Protein AF-A0A6I6S9M0-F1 (afdb_monomer)

Solvent-accessible surface area (backbone atoms only — not comparable to full-atom values): 10200 Å² total; per-residue (Å²): 77,60,70,67,61,50,33,53,48,32,46,74,17,21,30,44,67,73,48,72,57,64,79,81,52,66,38,77,39,43,74,63,58,63,47,54,82,73,46,56,71,91,52,42,74,48,74,48,80,43,52,64,85,43,94,57,32,53,62,50,50,38,51,48,52,52,50,50,35,58,78,62,37,28,28,80,84,72,55,60,40,30,28,37,46,41,68,51,34,50,92,96,51,76,85,38,60,38,47,32,34,35,34,61,50,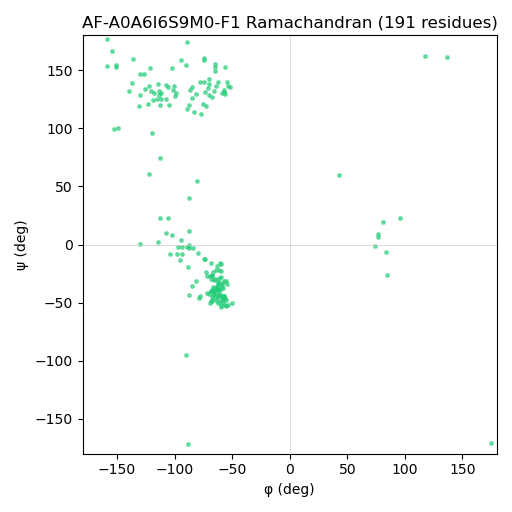98,60,65,33,54,23,39,56,16,0,48,60,55,67,32,10,82,28,61,71,29,31,40,43,37,33,33,12,80,86,50,40,15,39,44,33,40,36,58,58,97,61,27,40,38,39,35,30,31,54,44,50,80,76,27,63,63,54,58,53,46,46,62,52,46,61,68,40,89,86,51,49,70,71,55,39,55,20,39,52,44,25,58,55,67,65,72,115

Nearest PDB structures (foldseek):
  5m41-assembly1_A  TM=2.240E-01  e=4.118E-01  Vibrio nigripulchritudo
  6wj3-assembly1_B  TM=2.639E-01  e=8.798E-01  Homo sapiens
  5vba-assembly2_B  TM=2.203E-01  e=1.488E+00  Tequatrovirus T4
  4hbo-assembly1_A-2  TM=2.442E-01  e=2.829E+00  Rubella virus strain M33
  7bgz-assembly1_AAA-2  TM=2.509E-01  e=8.096E+00  Bos taurus

Structure (mmCIF, N/CA/C/O backbone):
data_AF-A0A6I6S9M0-F1
#
_entry.id   AF-A0A6I6S9M0-F1
#
loop_
_atom_site.group_P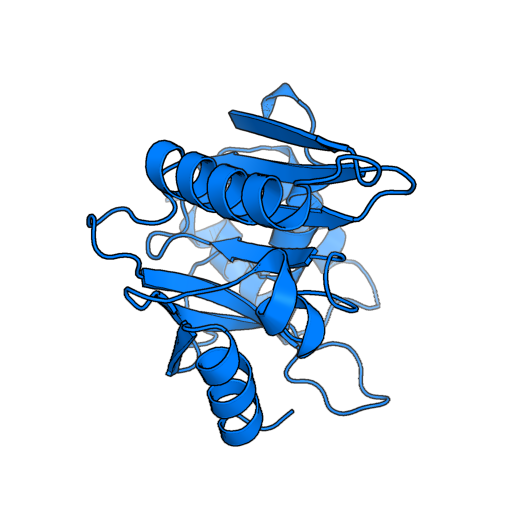DB
_atom_site.id
_atom_site.type_symbol
_atom_site.label_atom_id
_atom_site.label_alt_id
_atom_site.label_comp_id
_atom_site.label_asym_id
_atom_site.label_entity_id
_atom_site.label_seq_id
_atom_site.pdbx_PDB_ins_code
_atom_site.Cartn_x
_atom_site.Cartn_y
_atom_site.Cartn_z
_atom_site.occupancy
_atom_site.B_iso_or_equiv
_atom_site.auth_seq_id
_atom_site.auth_comp_id
_atom_site.auth_asym_id
_atom_site.auth_atom_id
_atom_site.pdbx_PDB_model_num
ATOM 1 N N . MET A 1 1 ? 10.766 -12.278 6.923 1.00 74.00 1 MET A N 1
ATOM 2 C CA . MET A 1 1 ? 9.474 -12.449 7.652 1.00 74.00 1 MET A CA 1
ATOM 3 C C . MET A 1 1 ? 8.692 -13.555 6.977 1.0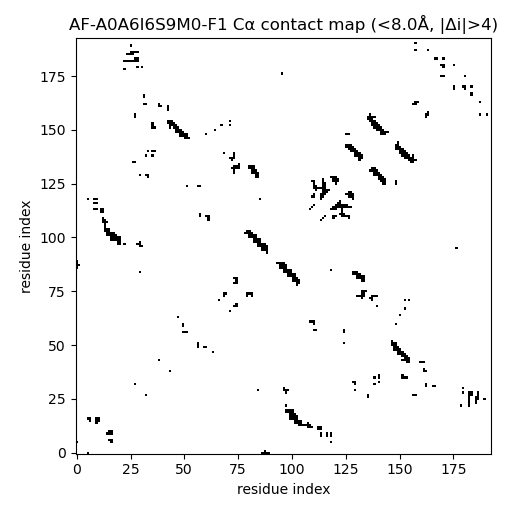0 74.00 1 MET A C 1
ATOM 5 O O . MET A 1 1 ? 8.423 -13.420 5.789 1.00 74.00 1 MET A O 1
ATOM 9 N N . ASP A 1 2 ? 8.318 -14.611 7.701 1.00 85.38 2 ASP A N 1
ATOM 10 C CA . ASP A 1 2 ? 7.485 -15.675 7.130 1.00 85.38 2 ASP A CA 1
ATOM 11 C C . ASP A 1 2 ? 6.010 -15.252 6.952 1.00 85.38 2 ASP A C 1
ATOM 13 O O . ASP A 1 2 ? 5.528 -14.298 7.571 1.00 85.38 2 ASP A O 1
ATOM 17 N N . GLU A 1 3 ? 5.298 -15.954 6.066 1.00 89.62 3 GLU A N 1
ATOM 18 C CA . GLU A 1 3 ? 3.911 -15.634 5.706 1.00 89.62 3 GLU A CA 1
ATOM 19 C C . GLU A 1 3 ? 2.911 -15.893 6.842 1.00 89.62 3 GLU A C 1
ATOM 21 O O . GLU A 1 3 ? 1.884 -15.220 6.897 1.00 89.62 3 GLU A O 1
ATOM 26 N N . SER A 1 4 ? 3.200 -16.825 7.760 1.00 90.88 4 SER A N 1
ATOM 27 C CA . SER A 1 4 ? 2.317 -17.106 8.901 1.00 90.88 4 SER A CA 1
ATOM 28 C C . SER A 1 4 ? 2.308 -15.923 9.856 1.00 90.88 4 SER A C 1
ATOM 30 O O . SER A 1 4 ? 1.248 -15.409 10.196 1.00 90.88 4 SER A O 1
ATOM 32 N N . ARG A 1 5 ? 3.494 -15.427 10.218 1.00 91.69 5 ARG A N 1
ATOM 33 C CA . ARG A 1 5 ? 3.647 -14.262 11.084 1.00 91.69 5 ARG A CA 1
ATOM 34 C C . ARG A 1 5 ? 3.053 -13.013 10.444 1.00 91.69 5 ARG A C 1
ATOM 36 O O . ARG A 1 5 ? 2.430 -12.217 11.136 1.00 91.69 5 ARG A O 1
ATOM 43 N N . LEU A 1 6 ? 3.223 -12.846 9.129 1.00 94.44 6 LEU A N 1
ATOM 44 C CA . LEU A 1 6 ? 2.560 -11.774 8.385 1.00 94.44 6 LEU A CA 1
ATOM 45 C C . LEU A 1 6 ? 1.032 -11.886 8.496 1.00 94.44 6 LEU A C 1
ATOM 47 O O . LEU A 1 6 ? 0.377 -10.889 8.787 1.00 94.44 6 LEU A O 1
ATOM 51 N N . ALA A 1 7 ? 0.469 -13.076 8.272 1.00 96.69 7 ALA A N 1
ATOM 52 C CA . ALA A 1 7 ? -0.969 -13.301 8.361 1.00 96.69 7 ALA A CA 1
ATOM 53 C C . ALA A 1 7 ? -1.511 -13.017 9.770 1.00 96.69 7 ALA A C 1
ATOM 55 O O . ALA A 1 7 ? -2.535 -12.348 9.887 1.00 96.69 7 ALA A O 1
ATOM 56 N N . ASP A 1 8 ? -0.802 -13.451 10.815 1.00 96.31 8 ASP A N 1
ATOM 57 C CA . ASP A 1 8 ? -1.174 -13.202 12.210 1.00 96.31 8 ASP A CA 1
ATOM 58 C C . ASP A 1 8 ? -1.165 -11.697 12.528 1.00 96.31 8 ASP A C 1
ATOM 60 O O . ASP A 1 8 ? -2.159 -11.159 13.013 1.00 96.31 8 ASP A O 1
ATOM 64 N N . SER A 1 9 ? -0.091 -10.984 12.163 1.00 95.69 9 SER A N 1
ATOM 65 C CA . SER A 1 9 ? 0.009 -9.527 12.346 1.00 95.69 9 SER A CA 1
ATOM 66 C C . SER A 1 9 ? -1.075 -8.751 11.592 1.00 95.69 9 SER A C 1
ATOM 68 O O . SER A 1 9 ? -1.613 -7.771 12.099 1.00 95.69 9 SER A O 1
ATOM 70 N N . LEU A 1 10 ? -1.420 -9.178 10.377 1.00 97.25 10 LEU A N 1
ATOM 71 C CA . LEU A 1 10 ? -2.499 -8.561 9.608 1.00 97.25 10 LEU A CA 1
ATOM 72 C C . LEU A 1 10 ? -3.871 -8.832 10.240 1.00 97.25 10 LEU A C 1
ATOM 74 O O . LEU A 1 10 ? -4.706 -7.926 10.304 1.00 97.25 10 LEU A O 1
ATOM 78 N N . ALA A 1 11 ? -4.093 -10.046 10.747 1.00 97.56 11 ALA A N 1
ATOM 79 C CA . ALA A 1 11 ? -5.352 -10.432 11.368 1.00 97.56 11 ALA A CA 1
ATOM 80 C C . ALA A 1 11 ? -5.660 -9.603 12.625 1.00 97.56 11 ALA A C 1
ATOM 82 O O . ALA A 1 11 ? -6.817 -9.235 12.827 1.00 97.56 11 ALA A O 1
ATOM 83 N N . GLU A 1 12 ? -4.645 -9.233 13.417 1.00 97.00 12 GLU A N 1
ATOM 84 C CA . GLU A 1 12 ? -4.802 -8.332 14.574 1.00 97.00 12 GLU A CA 1
ATOM 85 C C . GLU A 1 12 ? -5.421 -6.979 14.194 1.00 97.00 12 GLU A C 1
ATOM 87 O O . GLU A 1 12 ? -6.166 -6.384 14.970 1.00 97.00 12 GLU A O 1
ATOM 92 N N . ALA A 1 13 ? -5.151 -6.509 12.979 1.00 97.06 13 ALA A N 1
ATOM 93 C CA . ALA A 1 13 ? -5.643 -5.241 12.458 1.00 97.06 13 ALA A CA 1
ATOM 94 C C . ALA A 1 13 ? -6.942 -5.370 11.642 1.00 97.06 13 ALA A C 1
ATOM 96 O O . ALA A 1 13 ? -7.410 -4.383 11.071 1.00 97.06 13 ALA A O 1
ATOM 97 N N . GLY A 1 14 ? -7.519 -6.574 11.555 1.00 97.69 14 GLY A N 1
ATOM 98 C CA . GLY A 1 14 ? -8.707 -6.849 10.745 1.00 97.69 14 GLY A CA 1
ATOM 99 C C . GLY A 1 14 ? -8.425 -7.069 9.256 1.00 97.69 14 GLY A C 1
ATOM 100 O O . GLY A 1 14 ? -9.338 -6.962 8.434 1.00 97.69 14 GLY A O 1
ATOM 101 N N . LEU A 1 15 ? -7.181 -7.379 8.884 1.00 97.88 15 LEU A N 1
ATOM 102 C CA . LEU A 1 15 ? -6.764 -7.627 7.507 1.00 97.88 15 LEU A CA 1
ATOM 103 C C . LEU A 1 15 ? -6.553 -9.125 7.293 1.00 97.88 15 LEU A C 1
ATOM 105 O O . LEU A 1 15 ? -5.710 -9.759 7.923 1.00 97.88 15 LEU A O 1
ATOM 109 N N . LYS A 1 16 ? -7.301 -9.708 6.360 1.00 97.81 16 LYS A N 1
ATOM 110 C CA . LYS A 1 16 ? -7.157 -11.112 5.990 1.00 97.81 16 LYS A CA 1
ATOM 111 C C . LYS A 1 16 ? -6.133 -11.254 4.872 1.00 97.81 16 LYS A C 1
ATOM 113 O O . LYS A 1 16 ? -6.362 -10.790 3.757 1.00 97.81 16 LYS A O 1
ATOM 118 N N . TYR A 1 17 ? -5.036 -11.948 5.152 1.00 97.81 17 TYR A N 1
ATOM 119 C CA . TYR A 1 17 ? -4.046 -12.326 4.148 1.00 97.81 17 TYR A CA 1
ATOM 120 C C . TYR A 1 17 ? -4.598 -13.397 3.190 1.00 97.81 17 TYR A C 1
ATOM 122 O O . TYR A 1 17 ? -5.128 -14.418 3.629 1.00 97.81 17 TYR A O 1
ATOM 130 N N . LEU A 1 18 ? -4.480 -13.160 1.880 1.00 97.25 18 LEU A N 1
ATOM 131 C CA . LEU A 1 18 ? -4.974 -14.039 0.809 1.00 97.25 18 LEU A CA 1
ATOM 132 C C . LEU A 1 18 ? -3.850 -14.645 -0.050 1.00 97.25 18 LEU A C 1
ATOM 134 O O . LEU A 1 18 ? -4.139 -15.375 -0.997 1.00 97.25 18 LEU A O 1
ATOM 138 N N . GLY A 1 19 ? -2.586 -14.357 0.269 1.00 97.00 19 GLY A N 1
ATOM 139 C CA . GLY A 1 19 ? -1.418 -14.899 -0.426 1.00 97.00 19 GLY A CA 1
ATOM 140 C C . GLY A 1 19 ? -0.551 -13.842 -1.110 1.00 97.00 19 GLY A C 1
ATOM 141 O O . GLY A 1 19 ? -0.977 -12.714 -1.375 1.00 97.00 19 GLY A O 1
ATOM 142 N N . MET A 1 20 ? 0.685 -14.226 -1.426 1.00 96.56 20 MET A N 1
ATOM 143 C CA . MET A 1 20 ? 1.604 -13.401 -2.201 1.00 96.56 20 MET A CA 1
ATOM 144 C C . MET A 1 20 ? 1.207 -13.383 -3.672 1.00 96.56 20 MET A C 1
ATOM 146 O O . MET A 1 20 ? 0.891 -14.414 -4.264 1.00 96.56 20 MET A O 1
ATOM 150 N N . ILE A 1 21 ? 1.311 -12.212 -4.293 1.00 96.75 21 ILE A N 1
ATOM 151 C CA . ILE A 1 21 ? 1.170 -12.089 -5.738 1.00 96.75 21 ILE A CA 1
ATOM 152 C C . ILE A 1 21 ? 2.373 -12.733 -6.432 1.00 96.75 21 ILE A C 1
ATOM 154 O O . ILE A 1 21 ? 3.526 -12.652 -5.973 1.00 96.75 21 ILE A O 1
ATOM 158 N N . ASP A 1 22 ? 2.074 -13.378 -7.558 1.00 92.62 22 ASP A N 1
ATOM 159 C CA . ASP A 1 22 ? 3.065 -13.952 -8.455 1.00 92.62 22 ASP A CA 1
ATOM 160 C C . ASP A 1 22 ? 4.050 -12.868 -8.914 1.00 92.62 22 ASP A C 1
ATOM 162 O O . ASP A 1 22 ? 3.661 -11.768 -9.316 1.00 92.62 22 ASP A O 1
ATOM 166 N N . SER A 1 23 ? 5.348 -13.163 -8.852 1.00 86.88 23 SER A N 1
ATOM 167 C CA . SER A 1 23 ? 6.383 -12.191 -9.207 1.00 86.88 23 SER A CA 1
ATOM 168 C C . SER A 1 23 ? 6.322 -11.778 -10.679 1.00 86.88 23 SER A C 1
ATOM 170 O O . SER A 1 23 ? 6.799 -10.697 -11.017 1.00 86.88 23 SER A O 1
ATOM 172 N N . THR A 1 24 ? 5.718 -12.585 -11.552 1.00 90.88 24 THR A N 1
ATOM 173 C CA . THR A 1 24 ? 5.538 -12.304 -12.980 1.00 90.88 24 THR A CA 1
ATOM 174 C C . THR A 1 24 ? 4.373 -11.360 -13.284 1.00 90.88 24 THR A C 1
ATOM 176 O O . THR A 1 24 ? 4.255 -10.913 -14.427 1.00 90.88 24 THR A O 1
ATOM 179 N N . ALA A 1 25 ? 3.551 -11.000 -12.288 1.00 93.88 25 ALA A N 1
ATOM 180 C CA . ALA A 1 25 ? 2.467 -10.039 -12.465 1.00 93.88 25 ALA A CA 1
ATOM 181 C C . ALA A 1 25 ? 2.984 -8.711 -13.049 1.00 93.88 25 ALA A C 1
ATOM 183 O O . ALA A 1 25 ? 4.047 -8.206 -12.677 1.00 93.88 25 ALA A O 1
ATOM 184 N N . ARG A 1 26 ? 2.211 -8.129 -13.971 1.00 95.50 26 ARG A N 1
ATOM 185 C CA . ARG A 1 26 ? 2.551 -6.899 -14.709 1.00 95.50 26 ARG A CA 1
ATOM 186 C C . ARG A 1 26 ? 2.122 -5.632 -13.952 1.00 95.50 26 ARG A C 1
ATOM 188 O O . ARG A 1 26 ? 1.598 -4.693 -14.538 1.00 95.50 26 ARG A O 1
ATOM 195 N N . LEU A 1 27 ? 2.303 -5.633 -12.637 1.00 97.19 27 LEU A N 1
ATOM 196 C CA . LEU A 1 27 ? 1.933 -4.530 -11.749 1.00 97.19 27 LEU A CA 1
ATOM 197 C C . LEU A 1 27 ? 3.130 -3.612 -11.510 1.00 97.19 27 LEU A C 1
ATOM 199 O O . LEU A 1 27 ? 4.278 -4.044 -11.624 1.00 97.19 27 LEU A O 1
ATOM 203 N N . ILE A 1 28 ? 2.867 -2.366 -11.106 1.00 97.88 28 ILE A N 1
ATOM 204 C CA . ILE A 1 28 ? 3.938 -1.481 -10.645 1.00 97.88 28 ILE A CA 1
ATOM 205 C C . ILE A 1 28 ? 4.689 -2.153 -9.478 1.00 97.88 28 ILE A C 1
ATOM 207 O O . ILE A 1 28 ? 4.049 -2.650 -8.547 1.00 97.88 28 ILE A O 1
ATOM 211 N N . PRO A 1 29 ? 6.033 -2.208 -9.488 1.00 97.19 29 PRO A N 1
ATOM 212 C CA . PRO A 1 29 ? 6.786 -2.809 -8.390 1.00 97.19 29 PRO A CA 1
ATOM 213 C C . PRO A 1 29 ? 6.549 -2.056 -7.070 1.00 97.19 29 PRO A C 1
ATOM 215 O O . PRO A 1 29 ? 6.569 -0.822 -7.083 1.00 97.19 29 PRO A O 1
ATOM 218 N N . PRO A 1 30 ? 6.407 -2.737 -5.915 1.00 97.62 30 PRO A N 1
ATOM 219 C CA . PRO A 1 30 ? 6.108 -2.053 -4.654 1.00 97.62 30 PRO A CA 1
ATOM 220 C C . PRO A 1 30 ? 7.170 -1.022 -4.255 1.00 97.62 30 PRO A C 1
ATOM 222 O O . PRO A 1 30 ? 6.841 0.059 -3.778 1.00 97.62 30 PRO A O 1
ATOM 225 N N . ALA A 1 31 ? 8.448 -1.323 -4.515 1.00 95.56 31 ALA A N 1
ATOM 226 C CA . ALA A 1 31 ? 9.549 -0.397 -4.261 1.00 95.56 31 ALA A CA 1
ATOM 227 C C . ALA A 1 31 ? 9.439 0.899 -5.086 1.00 95.56 31 ALA A C 1
ATOM 229 O O . ALA A 1 31 ? 9.808 1.958 -4.593 1.00 95.56 31 ALA A O 1
ATOM 230 N N . LEU A 1 32 ? 8.900 0.826 -6.309 1.00 97.38 32 LEU A N 1
ATOM 231 C CA . LEU A 1 32 ? 8.656 1.998 -7.150 1.00 97.38 32 LEU A CA 1
ATOM 232 C C . LEU A 1 32 ? 7.395 2.751 -6.700 1.00 97.38 32 LEU A C 1
ATOM 234 O O . LEU A 1 32 ? 7.424 3.971 -6.567 1.00 97.38 32 LEU A O 1
ATOM 238 N N . ALA A 1 33 ? 6.309 2.028 -6.405 1.00 98.19 33 ALA A N 1
ATOM 239 C CA . ALA A 1 33 ? 5.067 2.608 -5.885 1.00 98.19 33 ALA A CA 1
ATOM 240 C C . ALA A 1 33 ? 5.273 3.344 -4.546 1.00 98.19 33 ALA A C 1
ATOM 242 O O . ALA A 1 33 ? 4.579 4.317 -4.257 1.00 98.19 33 ALA A O 1
ATOM 243 N N . GLY A 1 34 ? 6.272 2.939 -3.754 1.00 96.94 34 GLY A N 1
ATOM 244 C CA . GLY A 1 34 ? 6.666 3.623 -2.521 1.00 96.94 34 GLY A CA 1
ATOM 245 C C . GLY A 1 34 ? 7.119 5.072 -2.693 1.00 96.94 34 GLY A C 1
ATOM 246 O O . GLY A 1 34 ? 7.104 5.815 -1.716 1.00 96.94 34 GLY A O 1
ATOM 247 N N . PHE A 1 35 ? 7.438 5.500 -3.918 1.00 96.94 35 PHE A N 1
ATOM 248 C CA . PHE A 1 35 ? 7.755 6.892 -4.242 1.00 96.94 35 PHE A CA 1
ATOM 249 C C . PHE A 1 35 ? 6.521 7.742 -4.582 1.00 96.94 35 PHE A C 1
ATOM 251 O O . PHE A 1 35 ? 6.679 8.863 -5.060 1.00 96.94 35 PHE A O 1
ATOM 258 N N . ALA A 1 36 ? 5.295 7.262 -4.344 1.00 97.12 36 ALA A N 1
ATOM 259 C CA . ALA A 1 36 ? 4.073 8.013 -4.653 1.00 97.12 36 ALA A CA 1
ATOM 260 C C . ALA A 1 36 ? 4.025 9.414 -4.019 1.00 97.12 36 ALA A C 1
ATOM 262 O O . ALA A 1 36 ? 3.560 10.349 -4.654 1.00 97.12 36 ALA A O 1
ATOM 263 N N . ASN A 1 37 ? 4.582 9.599 -2.822 1.00 93.75 37 ASN A N 1
ATOM 264 C CA . ASN A 1 37 ? 4.683 10.917 -2.181 1.00 93.75 37 ASN A CA 1
ATOM 265 C C . ASN A 1 37 ? 5.737 11.852 -2.789 1.00 93.75 37 ASN A C 1
ATOM 267 O O . ASN A 1 37 ? 5.791 13.025 -2.446 1.00 93.75 37 ASN A O 1
ATOM 271 N N . SER A 1 38 ? 6.615 11.326 -3.641 1.00 94.69 38 SER A N 1
ATOM 272 C CA . SER A 1 38 ? 7.570 12.114 -4.423 1.00 94.69 38 SER A CA 1
ATOM 273 C C . SER A 1 38 ? 7.016 12.454 -5.810 1.00 94.69 38 SER A C 1
ATOM 275 O O . SER A 1 38 ? 7.689 13.130 -6.588 1.00 94.69 38 SER A O 1
ATOM 277 N N . CYS A 1 39 ? 5.811 11.972 -6.135 1.00 93.94 39 CYS A N 1
ATOM 278 C CA . CYS A 1 39 ? 5.142 12.298 -7.380 1.00 93.94 39 CYS A CA 1
ATOM 279 C C . CYS A 1 39 ? 4.790 13.796 -7.398 1.00 93.94 39 CYS A C 1
ATOM 281 O O . CYS A 1 39 ? 4.225 14.296 -6.424 1.00 93.94 39 CYS A O 1
ATOM 283 N N . PRO A 1 40 ? 5.089 14.519 -8.492 1.00 93.06 40 PRO A N 1
ATOM 284 C CA . PRO A 1 40 ? 4.624 15.889 -8.676 1.00 93.06 40 PRO A CA 1
ATOM 285 C C . PRO A 1 40 ? 3.101 15.985 -8.574 1.00 93.06 40 PRO A C 1
ATOM 287 O O . PRO A 1 40 ? 2.396 15.027 -8.906 1.00 93.06 40 PRO A O 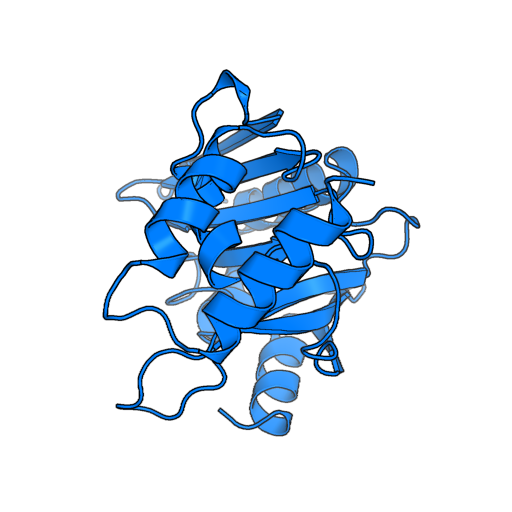1
ATOM 290 N N . ALA A 1 41 ? 2.603 17.153 -8.162 1.00 91.44 41 ALA A N 1
ATOM 291 C CA . ALA A 1 41 ? 1.182 17.386 -7.914 1.00 91.44 41 ALA A CA 1
ATOM 292 C C . ALA A 1 41 ? 0.297 17.053 -9.128 1.00 91.44 41 ALA A C 1
ATOM 294 O O . ALA A 1 41 ? -0.817 16.578 -8.955 1.00 91.44 41 ALA A O 1
ATOM 295 N N . GLU A 1 42 ? 0.797 17.226 -10.355 1.00 90.12 42 GLU A N 1
ATOM 296 C CA . GLU A 1 42 ? 0.073 16.908 -11.591 1.00 90.12 42 GLU A CA 1
ATOM 297 C C . GLU A 1 42 ? -0.189 15.405 -11.777 1.00 90.12 42 GLU A C 1
ATOM 299 O O . GLU A 1 42 ? -1.097 15.024 -12.511 1.00 90.12 42 GLU A O 1
ATOM 304 N N . GLY A 1 43 ? 0.618 14.548 -11.145 1.00 89.50 43 GLY A N 1
ATOM 305 C CA . GLY A 1 43 ? 0.444 13.095 -11.151 1.00 89.50 43 GLY A CA 1
ATOM 306 C C . GLY A 1 43 ? -0.275 12.557 -9.914 1.00 89.50 43 GLY A C 1
ATOM 307 O O . GLY A 1 43 ? -0.495 11.351 -9.820 1.00 89.50 43 GLY A O 1
ATOM 308 N N . VAL A 1 44 ? -0.624 13.424 -8.963 1.00 94.94 44 VAL A N 1
ATOM 309 C CA . VAL A 1 44 ? -1.326 13.061 -7.733 1.00 94.94 44 VAL A CA 1
ATOM 310 C C . VAL A 1 44 ? -2.803 13.390 -7.897 1.00 94.94 44 VAL A C 1
ATOM 312 O O . 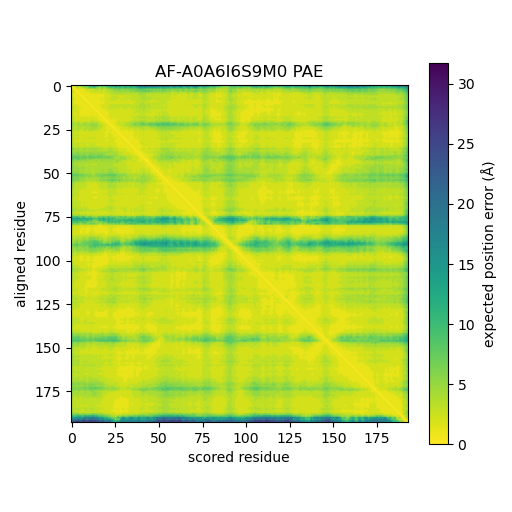VAL A 1 44 ? -3.170 14.496 -8.279 1.00 94.94 44 VAL A O 1
ATOM 315 N N . ALA A 1 45 ? -3.663 12.414 -7.626 1.00 95.31 45 ALA A N 1
ATOM 316 C CA . ALA A 1 45 ? -5.102 12.593 -7.768 1.00 95.31 45 ALA A CA 1
ATOM 317 C C . ALA A 1 45 ? -5.727 13.230 -6.522 1.00 95.31 45 ALA A C 1
ATOM 319 O O . ALA A 1 45 ? -6.667 14.009 -6.656 1.00 95.31 45 ALA A O 1
ATOM 320 N N . ASP A 1 46 ? -5.224 12.895 -5.331 1.00 96.31 46 ASP A N 1
ATOM 321 C CA . ASP A 1 46 ? -5.683 13.477 -4.069 1.00 96.31 46 ASP A CA 1
ATOM 322 C C . ASP A 1 46 ? -4.613 13.322 -2.974 1.00 96.31 46 ASP A C 1
ATOM 324 O O . ASP A 1 46 ? -3.781 12.406 -3.026 1.00 96.31 46 ASP A O 1
ATOM 328 N N . VAL A 1 47 ? -4.635 14.222 -1.990 1.00 94.38 47 VAL A N 1
ATOM 329 C CA . VAL A 1 47 ? -3.765 14.192 -0.810 1.00 94.38 47 VAL A CA 1
ATOM 330 C C . VAL A 1 47 ? -4.555 14.581 0.429 1.00 94.38 47 VAL A C 1
ATOM 332 O O . VAL A 1 47 ? -5.213 15.619 0.464 1.00 94.38 47 VAL A O 1
ATOM 335 N N . GLU A 1 48 ? -4.419 13.788 1.485 1.00 94.44 48 GLU A N 1
ATOM 336 C CA . GLU A 1 48 ? -5.008 14.079 2.787 1.00 94.44 48 GLU A CA 1
ATOM 337 C C . GLU A 1 48 ? -3.915 14.253 3.843 1.00 94.44 48 GLU A C 1
ATOM 339 O O . GLU A 1 48 ? -3.021 13.416 3.977 1.00 94.44 48 GLU A O 1
ATOM 344 N N . TYR A 1 49 ? -4.006 15.343 4.607 1.00 94.62 49 TYR A N 1
ATOM 345 C CA . TYR A 1 49 ? -3.107 15.656 5.715 1.00 94.62 49 TYR A CA 1
ATOM 346 C C . TYR A 1 49 ? -3.883 15.653 7.027 1.00 94.62 49 TYR A C 1
ATOM 348 O O . TYR A 1 49 ? -4.856 16.392 7.182 1.00 94.62 49 TYR A O 1
ATOM 356 N N . LEU A 1 50 ? -3.423 14.861 7.991 1.00 94.31 50 LEU A N 1
ATOM 357 C CA . LEU A 1 50 ? -4.056 14.724 9.298 1.00 94.31 50 LEU A CA 1
ATOM 358 C C . LEU A 1 50 ? -3.055 15.056 10.395 1.00 94.31 50 LEU A C 1
ATOM 360 O O . LEU A 1 50 ? -2.002 14.430 10.492 1.00 94.31 50 LEU A O 1
ATOM 364 N N . MET A 1 51 ? -3.377 16.062 11.204 1.00 94.25 51 MET A N 1
ATOM 365 C CA . MET A 1 51 ? -2.476 16.585 12.228 1.00 94.25 51 MET A CA 1
ATOM 366 C C . MET A 1 51 ? -2.371 15.631 13.415 1.00 94.25 51 MET A C 1
ATOM 368 O O . MET A 1 51 ? -3.380 15.183 13.954 1.00 94.25 51 MET A O 1
ATOM 372 N N . SER A 1 52 ? -1.142 15.333 13.830 1.00 91.00 52 SER A N 1
ATOM 373 C CA . SER A 1 52 ? -0.864 14.337 14.871 1.00 91.00 52 SER A CA 1
ATOM 374 C C . SER A 1 52 ? -1.198 14.803 16.293 1.00 91.00 52 SER A C 1
ATOM 376 O O . SER A 1 52 ? -1.225 13.981 17.203 1.00 91.00 52 SER A O 1
ATOM 378 N N . ASP A 1 53 ? -1.451 16.097 16.501 1.00 92.94 53 ASP A N 1
ATOM 379 C CA . ASP A 1 53 ? -1.903 16.664 17.777 1.00 92.94 53 ASP A CA 1
ATOM 380 C C . ASP A 1 53 ? -3.433 16.645 17.947 1.00 92.94 53 ASP A C 1
ATOM 382 O O . ASP A 1 53 ? -3.946 17.054 18.991 1.00 92.94 53 ASP A O 1
ATOM 386 N N . ASP A 1 54 ? -4.171 16.142 16.954 1.00 93.44 54 ASP A N 1
ATOM 387 C CA . ASP A 1 54 ? -5.619 16.010 17.033 1.00 93.44 54 ASP A CA 1
ATOM 388 C C . ASP A 1 54 ? -6.023 14.951 18.082 1.00 93.44 54 ASP A C 1
ATOM 390 O O . ASP A 1 54 ? -5.592 13.798 17.996 1.00 93.44 54 ASP A O 1
ATOM 394 N N . PRO A 1 55 ? -6.895 15.272 19.057 1.00 93.06 55 PRO A N 1
ATOM 395 C CA . PRO A 1 55 ? -7.336 14.302 20.064 1.00 93.06 55 PRO A CA 1
ATOM 396 C C . PRO A 1 55 ? -8.034 13.062 19.485 1.00 93.06 55 PRO A C 1
ATOM 398 O O . PRO A 1 55 ? -8.081 12.025 20.142 1.00 93.06 55 PRO A O 1
ATOM 401 N N . GLN A 1 56 ? -8.579 13.160 18.268 1.00 95.00 56 GLN A N 1
ATOM 402 C CA . GLN A 1 56 ? -9.227 12.066 17.538 1.00 95.00 56 GLN A CA 1
ATOM 403 C C . GLN A 1 56 ? -8.359 11.546 16.385 1.00 95.00 56 GLN A C 1
ATOM 405 O O . GLN A 1 56 ? -8.876 10.971 15.427 1.00 95.00 56 GLN A O 1
ATOM 410 N N . PHE A 1 57 ? -7.042 11.752 16.446 1.00 94.88 57 PHE A N 1
ATOM 411 C CA . PHE A 1 57 ? -6.124 11.454 15.351 1.00 94.88 57 PHE A CA 1
ATOM 412 C C . PHE A 1 57 ? -6.290 10.038 14.779 1.00 94.88 57 PHE A C 1
ATOM 414 O O . PHE A 1 57 ? -6.493 9.905 13.579 1.00 94.88 57 PHE A O 1
ATOM 421 N N . LEU A 1 58 ? -6.302 8.986 15.608 1.00 95.81 58 LEU A N 1
ATOM 422 C CA . LEU A 1 58 ? -6.444 7.604 15.114 1.00 95.81 58 LEU A CA 1
ATOM 423 C C . LEU A 1 58 ? -7.760 7.377 14.355 1.00 95.81 58 LEU A C 1
ATOM 425 O O . LEU A 1 58 ? -7.767 6.767 13.287 1.00 95.81 58 LEU A O 1
ATOM 429 N N . GLU A 1 59 ? -8.869 7.897 14.880 1.00 96.44 59 GLU A N 1
ATOM 430 C CA . GLU A 1 59 ? -10.188 7.798 14.247 1.00 96.44 59 GLU A CA 1
ATOM 431 C C . GLU A 1 59 ? -10.206 8.536 12.900 1.00 96.44 59 GLU A C 1
ATOM 433 O O . GLU A 1 59 ? -10.691 8.011 11.894 1.00 96.44 59 GLU A O 1
ATOM 438 N N . LYS A 1 60 ? -9.613 9.733 12.852 1.00 96.62 60 LYS A N 1
AT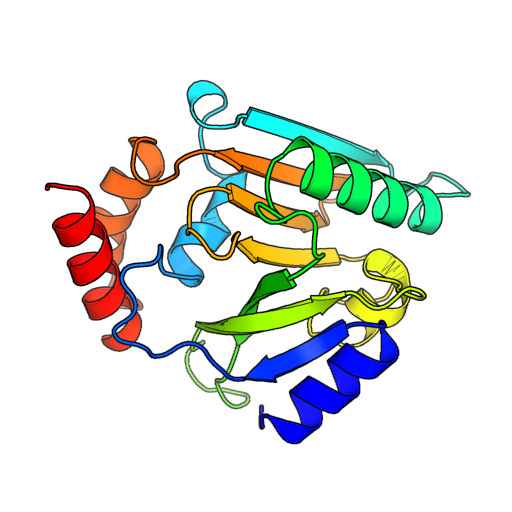OM 439 C CA . LYS A 1 60 ? -9.499 10.535 11.629 1.00 96.62 60 LYS A CA 1
ATOM 440 C C . LYS A 1 60 ? -8.586 9.890 10.592 1.00 96.62 60 LYS A C 1
ATOM 442 O O . LYS A 1 60 ? -8.924 9.893 9.417 1.00 96.62 60 LYS A O 1
ATOM 447 N N . VAL A 1 61 ? -7.472 9.290 11.008 1.00 96.69 61 VAL A N 1
ATOM 448 C CA . VAL A 1 61 ? -6.540 8.584 10.115 1.00 96.69 61 VAL A CA 1
ATOM 449 C C . VAL A 1 61 ? -7.199 7.356 9.504 1.00 96.69 61 VAL A C 1
ATOM 451 O O . VAL A 1 61 ? -7.153 7.183 8.289 1.00 96.69 61 VAL A O 1
ATOM 454 N N . ASN A 1 62 ? -7.880 6.542 10.310 1.00 97.50 62 ASN A N 1
ATOM 455 C CA . ASN A 1 62 ? -8.612 5.384 9.806 1.00 97.50 62 ASN A CA 1
ATOM 456 C C . ASN A 1 62 ? -9.741 5.789 8.845 1.00 97.50 62 ASN A C 1
ATOM 458 O O . ASN A 1 62 ? -9.827 5.270 7.731 1.00 97.50 62 ASN A O 1
ATOM 462 N N . SER A 1 63 ? -10.593 6.737 9.246 1.00 96.50 63 SER A N 1
ATOM 463 C CA . SER A 1 63 ? -11.719 7.183 8.415 1.00 96.50 63 SER A CA 1
ATOM 464 C C . SER A 1 63 ? -11.273 7.899 7.136 1.00 96.50 63 SER A C 1
ATOM 466 O O . SER A 1 63 ? -11.843 7.636 6.076 1.00 96.50 63 SER A O 1
ATOM 468 N N . GLY A 1 64 ? -10.238 8.739 7.215 1.00 96.12 64 GLY A N 1
ATOM 469 C CA . GLY A 1 64 ? -9.612 9.402 6.072 1.00 96.12 64 GLY A CA 1
ATOM 470 C C . GLY A 1 64 ? -9.058 8.392 5.074 1.00 96.12 64 GLY A C 1
ATOM 471 O O . GLY A 1 64 ? -9.478 8.379 3.917 1.00 96.12 64 GLY A O 1
ATOM 472 N N . TRP A 1 65 ? -8.242 7.438 5.541 1.00 97.31 65 TRP A N 1
ATOM 473 C CA . TRP A 1 65 ? -7.729 6.357 4.695 1.00 97.31 65 TRP A CA 1
ATOM 474 C C . TRP A 1 65 ? -8.847 5.578 3.999 1.00 97.31 65 TRP A C 1
ATOM 476 O O . TRP A 1 65 ? -8.767 5.353 2.791 1.00 97.31 65 TRP A O 1
ATOM 486 N N . TYR A 1 66 ? -9.890 5.166 4.727 1.00 96.25 66 TYR A N 1
ATOM 487 C CA . TYR A 1 66 ? -10.964 4.360 4.145 1.00 96.25 66 TYR A CA 1
ATOM 488 C C . TYR A 1 66 ? -11.771 5.147 3.112 1.00 96.25 66 TYR A C 1
ATOM 490 O O . TYR A 1 66 ? -12.057 4.637 2.026 1.00 96.25 66 TYR A O 1
ATOM 498 N N . ARG A 1 67 ? -12.100 6.408 3.422 1.00 95.69 67 ARG A N 1
ATOM 499 C CA . ARG A 1 67 ? -12.786 7.318 2.501 1.00 95.69 67 ARG A CA 1
ATOM 500 C C . ARG A 1 67 ? -11.962 7.516 1.230 1.00 95.69 67 ARG A C 1
ATOM 502 O O . ARG A 1 67 ? -12.473 7.245 0.144 1.00 95.69 67 ARG A O 1
ATOM 509 N N . LEU A 1 68 ? -10.695 7.908 1.376 1.00 96.25 68 LEU A N 1
ATOM 510 C CA . LEU A 1 68 ? -9.760 8.132 0.275 1.00 96.25 68 LEU A CA 1
ATOM 511 C C . LEU A 1 68 ? -9.574 6.867 -0.571 1.00 96.25 68 LEU A C 1
ATOM 513 O O . LEU A 1 68 ? -9.639 6.927 -1.792 1.00 96.25 68 LEU A O 1
ATOM 517 N N . SER A 1 69 ? -9.409 5.706 0.062 1.00 96.31 69 SER A N 1
ATOM 518 C CA . SER A 1 69 ? -9.247 4.420 -0.625 1.00 96.31 69 SER A CA 1
ATOM 519 C C . SER A 1 69 ? -10.485 4.044 -1.437 1.00 96.31 69 SER A C 1
ATOM 521 O O . SER A 1 69 ? -10.377 3.655 -2.601 1.00 96.31 69 SER A O 1
ATOM 523 N N . ARG A 1 70 ? -11.679 4.202 -0.857 1.00 95.06 70 ARG A N 1
ATOM 524 C CA . ARG A 1 70 ? -12.944 3.874 -1.522 1.00 95.06 70 ARG A CA 1
ATOM 525 C C . ARG A 1 70 ? -13.252 4.830 -2.674 1.00 95.06 70 ARG A C 1
ATOM 527 O O . ARG A 1 70 ? -13.548 4.379 -3.774 1.00 95.06 70 ARG A O 1
ATOM 534 N N . GLU A 1 71 ? -13.185 6.138 -2.434 1.00 94.75 71 GLU A N 1
ATOM 535 C CA . GLU A 1 71 ? -13.448 7.178 -3.448 1.00 94.75 71 GLU A CA 1
ATOM 536 C C . GLU A 1 71 ? -12.357 7.205 -4.526 1.00 94.75 71 GLU A C 1
ATOM 538 O O . GLU A 1 71 ? -12.599 7.516 -5.692 1.00 94.75 71 GLU A O 1
ATOM 543 N N . GLY A 1 72 ? -11.149 6.831 -4.127 1.00 94.44 72 GLY A N 1
ATOM 544 C CA . GLY A 1 72 ? -9.954 6.752 -4.939 1.00 94.44 72 GLY A CA 1
ATOM 545 C C . GLY A 1 72 ? -9.918 5.614 -5.944 1.00 94.44 72 GLY A C 1
ATOM 546 O O . GLY A 1 72 ? -9.287 5.775 -6.986 1.00 94.44 72 GLY A O 1
ATOM 547 N N . GLY A 1 73 ? -10.629 4.518 -5.667 1.00 95.75 73 GLY A N 1
ATOM 548 C CA . GLY A 1 73 ? -10.633 3.317 -6.502 1.00 95.75 73 GLY A CA 1
ATOM 549 C C . GLY A 1 73 ? -9.651 2.232 -6.052 1.00 95.75 73 GLY A C 1
ATOM 550 O O . GLY A 1 73 ? -9.268 1.393 -6.862 1.00 95.75 73 GLY A O 1
ATOM 551 N N . LEU A 1 74 ? -9.245 2.210 -4.774 1.00 97.44 74 LEU A N 1
ATOM 552 C CA . LEU A 1 74 ? -8.444 1.108 -4.226 1.00 97.44 74 LEU A CA 1
ATOM 553 C C . LEU A 1 74 ? -9.213 -0.227 -4.280 1.00 97.44 74 LEU A C 1
ATOM 555 O O . LEU A 1 74 ? -8.601 -1.275 -4.473 1.00 97.44 74 LEU A O 1
ATOM 559 N N . PHE A 1 75 ? -10.545 -0.167 -4.159 1.00 94.50 75 PHE A N 1
ATOM 560 C CA . PHE A 1 75 ? -11.471 -1.307 -4.143 1.00 94.50 75 PHE A CA 1
ATOM 561 C C . PHE A 1 75 ? -12.362 -1.316 -5.406 1.00 94.50 75 PHE A C 1
ATOM 563 O O . PHE A 1 75 ? -13.534 -0.936 -5.339 1.00 94.50 75 PHE A O 1
ATOM 570 N N . PRO A 1 76 ? -11.842 -1.696 -6.590 1.00 79.56 76 PRO A N 1
ATOM 571 C CA . PRO A 1 76 ? -12.550 -1.507 -7.861 1.00 79.56 76 PRO A CA 1
ATOM 572 C C . PRO A 1 76 ? -13.845 -2.329 -7.991 1.00 79.56 76 PRO A C 1
ATOM 574 O O . PRO A 1 76 ? -14.776 -1.892 -8.663 1.00 79.56 76 PRO A O 1
ATOM 577 N N . SER A 1 77 ? -13.937 -3.497 -7.346 1.00 77.12 77 SER A N 1
ATOM 578 C CA . SER A 1 77 ? -15.126 -4.367 -7.369 1.00 77.12 77 SER A CA 1
ATOM 579 C C . SER A 1 77 ? -16.148 -4.061 -6.268 1.00 77.12 77 SER A C 1
ATOM 581 O O . SER A 1 77 ? -17.192 -4.705 -6.218 1.00 77.12 77 SER A O 1
ATOM 583 N N . GLY A 1 78 ? -15.867 -3.101 -5.380 1.00 76.50 78 GLY A N 1
ATOM 584 C CA . GLY A 1 78 ? -16.673 -2.814 -4.189 1.00 76.50 78 GLY A CA 1
ATOM 585 C C . GLY A 1 78 ? -16.341 -3.695 -2.979 1.00 76.50 78 GLY A C 1
ATOM 586 O O . GLY A 1 78 ? -16.492 -3.232 -1.850 1.00 76.50 78 GLY A O 1
ATOM 587 N N . ASP A 1 79 ? -15.818 -4.904 -3.199 1.00 84.25 79 ASP A N 1
ATOM 588 C CA . ASP A 1 79 ? -15.210 -5.714 -2.139 1.00 84.25 79 ASP A CA 1
ATOM 589 C C . ASP A 1 79 ? -13.878 -5.078 -1.711 1.00 84.25 79 ASP A C 1
ATOM 591 O O . ASP A 1 79 ? -13.085 -4.703 -2.584 1.00 84.25 79 ASP A O 1
ATOM 595 N N . PRO A 1 80 ? -13.587 -4.950 -0.402 1.00 90.44 80 PRO A N 1
ATOM 596 C CA . PRO A 1 80 ? -12.403 -4.249 0.079 1.00 90.44 80 PRO A CA 1
ATOM 597 C C . PRO A 1 80 ? -11.151 -5.139 0.002 1.00 90.44 80 PRO A C 1
ATOM 599 O O . PRO A 1 80 ? -10.451 -5.362 0.992 1.00 90.44 80 PRO A O 1
ATOM 602 N N . GLU A 1 81 ? -10.878 -5.663 -1.192 1.00 96.81 81 GLU A N 1
ATOM 603 C CA . GLU A 1 81 ? -9.668 -6.396 -1.530 1.00 96.81 81 GLU A CA 1
ATOM 604 C C . GLU A 1 81 ? -8.673 -5.516 -2.285 1.00 96.81 81 GLU A C 1
ATOM 606 O O . GLU A 1 81 ? -9.027 -4.769 -3.198 1.00 96.81 81 GLU A O 1
ATOM 611 N N . PHE A 1 82 ? -7.404 -5.623 -1.910 1.00 98.00 82 PHE A N 1
ATOM 612 C CA . PHE A 1 82 ? -6.324 -4.803 -2.446 1.00 98.00 82 PHE A CA 1
ATOM 613 C C . PHE A 1 82 ? -4.973 -5.487 -2.231 1.00 98.00 82 PHE A C 1
ATOM 615 O O . PHE A 1 82 ? -4.874 -6.568 -1.646 1.00 98.00 82 PHE A O 1
ATOM 622 N N . LEU A 1 83 ? -3.915 -4.861 -2.730 1.00 98.50 83 LEU A N 1
ATOM 623 C CA . LEU A 1 83 ? -2.545 -5.318 -2.572 1.00 98.50 83 LEU A CA 1
ATOM 624 C C . LEU A 1 83 ? -1.815 -4.447 -1.559 1.00 98.50 83 LEU A C 1
ATOM 626 O O . LEU A 1 83 ? -1.892 -3.224 -1.621 1.00 98.50 83 LEU A O 1
ATOM 630 N N . LEU A 1 84 ? -1.068 -5.075 -0.659 1.00 98.56 84 LEU A N 1
ATOM 631 C CA . LEU A 1 84 ? -0.219 -4.422 0.330 1.00 98.56 84 LEU A CA 1
ATOM 632 C C . LEU A 1 84 ? 1.251 -4.717 0.031 1.00 98.56 84 LEU A C 1
ATOM 634 O O . LEU A 1 84 ? 1.628 -5.869 -0.194 1.00 98.56 84 LEU A O 1
ATOM 638 N N . ALA A 1 85 ? 2.090 -3.684 0.032 1.00 97.94 85 ALA A N 1
ATOM 639 C CA . ALA A 1 85 ? 3.531 -3.845 -0.080 1.00 97.94 85 ALA A CA 1
ATOM 640 C C . ALA A 1 85 ? 4.089 -4.405 1.233 1.00 97.94 85 ALA A C 1
ATOM 642 O O . ALA A 1 85 ? 3.996 -3.758 2.273 1.00 97.94 85 ALA A O 1
ATOM 643 N N . VAL A 1 86 ? 4.709 -5.582 1.180 1.00 95.62 86 VAL A N 1
ATOM 644 C CA . VAL A 1 86 ? 5.299 -6.248 2.347 1.00 95.62 86 VAL A CA 1
ATOM 645 C C . VAL A 1 86 ? 6.783 -6.517 2.124 1.00 95.62 86 VAL A C 1
ATOM 647 O O . VAL A 1 86 ? 7.195 -6.951 1.043 1.00 95.62 86 VAL A O 1
ATOM 650 N N . ASN A 1 87 ? 7.601 -6.249 3.143 1.00 91.94 87 ASN A N 1
ATOM 651 C CA . ASN A 1 87 ? 9.016 -6.604 3.122 1.00 91.94 87 ASN A CA 1
ATOM 652 C C . ASN A 1 87 ? 9.177 -8.070 3.536 1.00 91.94 87 ASN A C 1
ATOM 654 O O . ASN A 1 87 ? 8.908 -8.438 4.678 1.00 91.94 87 ASN A O 1
ATOM 658 N N . CYS A 1 88 ? 9.626 -8.893 2.597 1.00 88.69 88 CYS A N 1
ATOM 659 C CA . CYS A 1 88 ? 9.819 -10.326 2.790 1.00 88.69 88 CYS A CA 1
ATOM 660 C C . CYS A 1 88 ? 11.250 -10.684 3.210 1.00 88.69 88 CYS A C 1
ATOM 662 O O . CYS A 1 88 ? 11.493 -11.838 3.546 1.00 88.69 88 CYS A O 1
ATOM 664 N N . ALA A 1 89 ? 12.184 -9.727 3.190 1.00 86.31 89 ALA A N 1
ATOM 665 C CA . ALA A 1 89 ? 13.569 -9.972 3.579 1.00 86.31 89 ALA A CA 1
ATOM 666 C C . ALA A 1 89 ? 13.689 -10.342 5.066 1.00 86.31 89 ALA A C 1
ATOM 668 O O . ALA A 1 89 ? 12.855 -9.951 5.896 1.00 86.31 89 ALA A O 1
ATOM 669 N N . GLU A 1 90 ? 14.734 -11.094 5.395 1.00 81.81 90 GLU A N 1
ATOM 670 C CA . GLU A 1 90 ? 15.130 -11.317 6.781 1.00 81.81 90 GLU A CA 1
ATOM 671 C C . GLU A 1 90 ? 15.809 -10.069 7.373 1.00 81.81 90 GLU A C 1
ATOM 673 O O . GLU A 1 90 ? 16.245 -9.179 6.630 1.00 81.81 90 GLU A O 1
ATOM 678 N N . PRO A 1 91 ? 15.871 -9.949 8.713 1.00 75.50 91 PRO A N 1
ATOM 679 C CA . PRO A 1 91 ? 16.687 -8.926 9.354 1.00 75.50 91 PRO A CA 1
ATOM 680 C C . PRO A 1 91 ? 18.124 -8.982 8.811 1.00 75.50 91 PRO A C 1
ATOM 682 O O . PRO A 1 91 ? 18.680 -10.064 8.659 1.00 75.50 91 PRO A O 1
ATOM 685 N N . ASP A 1 92 ? 18.697 -7.818 8.500 1.00 80.56 92 ASP A N 1
ATOM 686 C CA . ASP A 1 92 ? 20.044 -7.627 7.925 1.00 80.56 92 ASP A CA 1
ATOM 687 C C . ASP A 1 92 ? 20.225 -7.976 6.433 1.00 80.56 92 ASP A C 1
ATOM 689 O O . ASP A 1 92 ? 21.294 -7.725 5.871 1.00 80.56 92 ASP A O 1
ATOM 693 N N . GLU A 1 93 ? 19.184 -8.454 5.745 1.00 83.62 93 GLU A N 1
ATOM 694 C CA . GLU A 1 93 ? 19.207 -8.624 4.289 1.00 83.62 93 GLU A CA 1
ATOM 695 C C . GLU A 1 93 ? 18.709 -7.372 3.539 1.00 83.62 93 GLU A C 1
ATOM 697 O O . GLU A 1 93 ? 17.906 -6.585 4.061 1.00 83.62 93 GLU A O 1
ATOM 702 N N . PRO A 1 94 ? 19.142 -7.165 2.276 1.00 83.31 94 PRO A N 1
ATOM 703 C CA . PRO A 1 94 ? 18.563 -6.141 1.417 1.00 83.31 94 PRO A CA 1
ATOM 704 C C . PRO A 1 94 ? 17.044 -6.294 1.331 1.00 83.31 94 PRO A C 1
ATOM 706 O O . PRO A 1 94 ? 16.528 -7.395 1.160 1.00 83.31 94 PRO A O 1
ATOM 709 N N . ARG A 1 95 ? 16.314 -5.177 1.416 1.00 86.62 95 ARG A N 1
ATOM 710 C CA . ARG A 1 95 ? 14.844 -5.199 1.423 1.00 86.62 95 ARG A CA 1
ATOM 711 C C . ARG A 1 95 ? 14.298 -5.851 0.153 1.00 86.62 95 ARG A C 1
ATOM 713 O O . ARG A 1 95 ? 14.637 -5.447 -0.960 1.00 86.62 95 ARG A O 1
ATOM 720 N N . VAL A 1 96 ? 13.374 -6.792 0.326 1.00 89.38 96 VAL A N 1
ATOM 721 C CA . VAL A 1 96 ? 12.683 -7.480 -0.769 1.00 89.38 96 VAL A CA 1
ATOM 722 C C . VAL A 1 96 ? 11.196 -7.204 -0.640 1.00 89.38 96 VAL A C 1
ATOM 724 O O . VAL A 1 96 ? 10.483 -7.873 0.105 1.00 89.38 96 VAL A O 1
ATOM 727 N N . TRP A 1 97 ? 10.724 -6.197 -1.368 1.00 93.31 97 TRP A N 1
ATOM 728 C CA . TRP A 1 97 ? 9.318 -5.818 -1.351 1.00 93.31 97 TRP A CA 1
ATOM 729 C C . TRP A 1 97 ? 8.505 -6.623 -2.357 1.00 93.31 97 TRP A C 1
ATOM 731 O O . TRP A 1 97 ? 8.876 -6.734 -3.527 1.00 93.31 97 TRP A O 1
ATOM 741 N N . ARG A 1 98 ? 7.363 -7.143 -1.914 1.00 95.56 98 ARG A N 1
ATOM 742 C CA . ARG A 1 98 ? 6.411 -7.883 -2.747 1.00 95.56 98 ARG A CA 1
ATOM 743 C C . ARG A 1 98 ? 4.982 -7.440 -2.441 1.00 95.56 98 ARG A C 1
ATOM 745 O O . ARG A 1 98 ? 4.723 -6.879 -1.382 1.00 95.56 98 ARG A O 1
ATOM 752 N N . TRP A 1 99 ? 4.067 -7.697 -3.369 1.00 98.19 99 TRP A N 1
ATOM 753 C CA . TRP A 1 99 ? 2.638 -7.480 -3.153 1.00 98.19 99 TRP A CA 1
ATOM 754 C C . TRP A 1 99 ? 2.014 -8.697 -2.468 1.00 98.19 99 TRP A C 1
ATOM 756 O O . TRP A 1 99 ? 2.129 -9.814 -2.973 1.00 98.19 99 TRP A O 1
ATOM 766 N N . ALA A 1 100 ? 1.339 -8.471 -1.348 1.00 97.94 100 ALA A N 1
ATOM 767 C CA . ALA A 1 100 ? 0.446 -9.420 -0.695 1.00 97.94 100 ALA A CA 1
ATOM 768 C C . ALA A 1 100 ? -1.003 -9.044 -1.019 1.00 97.94 100 ALA A C 1
ATOM 770 O O . ALA A 1 100 ? -1.357 -7.873 -0.906 1.00 97.94 100 ALA A O 1
ATOM 771 N N . ARG A 1 101 ? -1.843 -10.006 -1.407 1.00 98.00 101 ARG A N 1
ATOM 772 C CA . ARG A 1 101 ? -3.282 -9.774 -1.580 1.00 98.00 101 ARG A CA 1
ATOM 773 C C . ARG A 1 101 ? -3.971 -9.842 -0.227 1.00 98.00 101 ARG A C 1
ATOM 775 O O . ARG A 1 101 ? -3.791 -10.814 0.504 1.00 98.00 101 ARG A O 1
ATOM 782 N N . ILE A 1 102 ? -4.767 -8.830 0.083 1.00 97.75 102 ILE A N 1
ATOM 783 C CA . ILE A 1 102 ? -5.420 -8.649 1.374 1.00 97.75 102 ILE A CA 1
ATOM 784 C C . ILE A 1 102 ? -6.910 -8.377 1.165 1.00 97.75 102 ILE A C 1
ATOM 786 O O . ILE A 1 102 ? -7.277 -7.717 0.197 1.00 97.75 102 ILE A O 1
ATOM 790 N N . SER A 1 103 ? -7.750 -8.844 2.087 1.00 97.12 103 SER A N 1
ATOM 791 C CA . SER A 1 103 ? -9.141 -8.400 2.239 1.00 97.12 103 SER A CA 1
ATOM 792 C C . SER A 1 103 ? -9.310 -7.678 3.569 1.00 97.12 103 SER A C 1
ATOM 794 O O . SER A 1 103 ? -8.821 -8.151 4.595 1.00 97.12 103 SER A O 1
ATOM 796 N N . LEU A 1 104 ? -10.041 -6.569 3.575 1.00 96.56 104 LEU A N 1
ATOM 797 C CA . LEU A 1 104 ? -10.466 -5.898 4.801 1.00 96.56 104 LEU A CA 1
ATOM 798 C C . LEU A 1 104 ? -11.658 -6.642 5.421 1.00 96.56 104 LEU A C 1
ATOM 800 O O . LEU A 1 104 ? -12.542 -7.101 4.698 1.00 96.56 104 LEU A O 1
ATOM 804 N N . SER A 1 105 ? -11.679 -6.770 6.745 1.00 95.75 105 SER A N 1
ATOM 805 C CA . SER A 1 105 ? -12.827 -7.299 7.499 1.00 95.75 105 SER A CA 1
ATOM 806 C C . SER A 1 105 ? -13.790 -6.171 7.889 1.00 95.75 105 SER A C 1
ATOM 808 O O . SER A 1 105 ? -13.466 -5.003 7.713 1.00 95.75 105 SER A O 1
ATOM 810 N N . ASP A 1 106 ? -14.951 -6.484 8.474 1.00 92.81 106 ASP A N 1
ATOM 811 C CA . ASP A 1 106 ? -15.898 -5.458 8.961 1.00 92.81 106 ASP A CA 1
ATOM 812 C C . ASP A 1 106 ? -15.360 -4.652 10.155 1.00 92.81 106 ASP A C 1
ATOM 814 O O . ASP A 1 106 ? -15.772 -3.518 10.396 1.00 92.81 106 ASP A O 1
ATOM 818 N N . GLN A 1 107 ? -14.467 -5.260 10.937 1.00 94.88 107 GLN A N 1
ATOM 819 C CA . GLN A 1 107 ? -13.755 -4.631 12.044 1.00 94.88 107 GLN A CA 1
ATOM 820 C C . GLN A 1 107 ? -12.284 -4.550 11.662 1.00 94.88 107 GLN A C 1
ATOM 822 O O . GLN A 1 107 ? -11.667 -5.582 11.402 1.00 94.88 107 GLN A O 1
ATOM 827 N N . TRP A 1 108 ? -11.743 -3.339 11.606 1.00 97.06 108 TRP A N 1
ATOM 828 C CA . TRP A 1 108 ? -10.372 -3.085 11.184 1.00 97.06 108 TRP A CA 1
ATOM 829 C C . TRP A 1 108 ? -9.814 -1.836 11.861 1.00 97.06 108 TRP A C 1
ATOM 831 O O . TRP A 1 108 ? -10.560 -0.938 12.251 1.00 97.06 108 TRP A O 1
ATOM 841 N N . ASP A 1 109 ? -8.490 -1.785 11.984 1.00 97.69 109 ASP A N 1
ATOM 842 C CA . ASP A 1 109 ? -7.757 -0.637 12.513 1.00 97.69 109 ASP A CA 1
ATOM 843 C C . ASP A 1 109 ? -6.370 -0.556 11.861 1.00 97.69 109 ASP A C 1
ATOM 845 O O . ASP A 1 109 ? -5.446 -1.283 12.230 1.00 97.69 109 ASP A O 1
ATOM 849 N N . ILE A 1 110 ? -6.227 0.330 10.872 1.00 96.44 110 ILE A N 1
ATOM 850 C CA . ILE A 1 110 ? -4.982 0.526 10.119 1.00 96.44 110 ILE A CA 1
ATOM 851 C C . ILE A 1 110 ? -3.991 1.363 10.929 1.00 96.44 110 ILE A C 1
ATOM 853 O O . ILE A 1 110 ? -2.809 1.033 10.999 1.00 96.44 110 ILE A O 1
ATOM 857 N N . ALA A 1 111 ? -4.466 2.455 11.528 1.00 96.12 111 ALA A N 1
ATOM 858 C CA . ALA A 1 111 ? -3.627 3.464 12.162 1.00 96.12 111 ALA A CA 1
ATOM 859 C C . ALA A 1 111 ? -3.186 3.093 13.582 1.00 96.12 111 ALA A C 1
ATOM 861 O O . ALA A 1 111 ? -2.113 3.514 14.007 1.00 96.12 111 ALA A O 1
ATOM 862 N N . GLY A 1 112 ? -4.004 2.349 14.326 1.00 97.00 112 GLY A N 1
ATOM 863 C CA . GLY A 1 112 ? -3.706 1.890 15.678 1.00 97.00 112 GLY A CA 1
ATOM 864 C C . GLY A 1 112 ? -3.015 0.531 15.658 1.00 97.00 112 GLY A C 1
ATOM 865 O O . GLY A 1 112 ? -1.793 0.457 15.502 1.00 97.00 112 GLY A O 1
ATOM 866 N N . THR A 1 113 ? -3.791 -0.544 15.811 1.00 97.31 113 THR A N 1
ATOM 867 C CA . THR A 1 113 ? -3.281 -1.926 15.878 1.00 97.31 113 THR A CA 1
ATOM 868 C C . THR A 1 113 ? -2.452 -2.293 14.648 1.00 97.31 113 THR A C 1
ATOM 870 O O . THR A 1 113 ? -1.333 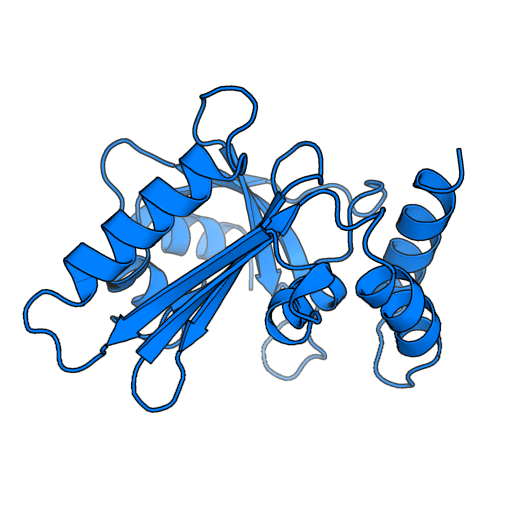-2.783 14.785 1.00 97.31 113 THR A O 1
ATOM 873 N N . GLY A 1 114 ? -2.935 -1.975 13.444 1.00 96.62 114 GLY A N 1
ATOM 874 C CA . GLY A 1 114 ? -2.219 -2.225 12.194 1.00 96.62 114 GLY A CA 1
ATOM 875 C C . GLY A 1 114 ? -0.828 -1.616 12.164 1.00 96.62 114 GLY A C 1
ATOM 876 O O . GLY A 1 114 ? 0.153 -2.322 11.924 1.00 96.62 114 GLY A O 1
ATOM 877 N N . ALA A 1 115 ? -0.714 -0.322 12.444 1.00 96.69 115 ALA A N 1
ATOM 878 C CA . ALA A 1 115 ? 0.571 0.360 12.465 1.00 96.69 115 ALA A CA 1
ATOM 879 C C . ALA A 1 115 ? 1.484 -0.146 13.598 1.00 96.69 115 ALA A C 1
ATOM 881 O O . ALA A 1 115 ? 2.704 -0.176 13.431 1.00 96.69 115 ALA A O 1
ATOM 882 N N . ALA A 1 116 ? 0.914 -0.594 14.724 1.00 97.00 116 ALA A N 1
ATOM 883 C CA . ALA A 1 116 ? 1.660 -1.166 15.844 1.00 97.00 116 ALA A CA 1
ATOM 884 C C . ALA A 1 116 ? 2.319 -2.520 15.526 1.00 97.00 116 ALA A C 1
ATOM 886 O O . ALA A 1 116 ? 3.353 -2.835 16.112 1.00 97.00 116 ALA A O 1
ATOM 887 N N . THR A 1 117 ? 1.779 -3.291 14.576 1.00 94.19 117 THR A N 1
ATOM 888 C CA . THR A 1 117 ? 2.346 -4.596 14.175 1.00 94.19 117 THR A CA 1
ATOM 889 C C . THR A 1 117 ? 3.698 -4.490 13.458 1.00 94.19 117 THR A C 1
ATOM 891 O O . THR A 1 117 ? 4.395 -5.488 13.288 1.00 94.19 117 THR A O 1
ATOM 894 N N . GLY A 1 118 ? 4.070 -3.295 12.983 1.00 92.75 118 GLY A N 1
ATOM 895 C CA . GLY A 1 118 ? 5.243 -3.096 12.130 1.00 92.75 118 GLY A CA 1
ATOM 896 C C . GLY A 1 118 ? 4.995 -3.376 10.641 1.00 92.75 118 GLY A C 1
ATOM 897 O O . GLY A 1 118 ? 5.876 -3.127 9.820 1.00 92.75 118 GLY A O 1
ATOM 898 N N . VAL A 1 119 ? 3.814 -3.894 10.272 1.00 93.88 119 VAL A N 1
ATOM 899 C CA . VAL A 1 119 ? 3.460 -4.192 8.872 1.00 93.88 119 VAL A CA 1
ATOM 900 C C . VAL A 1 119 ? 2.857 -2.972 8.176 1.00 93.88 119 VAL A C 1
ATOM 902 O O . VAL A 1 119 ? 3.214 -2.679 7.037 1.00 93.88 119 VAL A O 1
ATOM 905 N N . LEU A 1 120 ? 1.959 -2.249 8.854 1.00 96.44 120 LEU A N 1
ATOM 906 C CA . LEU A 1 120 ? 1.298 -1.049 8.319 1.00 96.44 120 LEU A CA 1
ATOM 907 C C . LEU A 1 120 ? 1.889 0.253 8.872 1.00 96.44 120 LEU A C 1
ATOM 909 O O . LEU A 1 120 ? 1.331 1.330 8.673 1.00 96.44 120 LEU A O 1
ATOM 913 N N . GLY A 1 121 ? 2.997 0.190 9.602 1.00 95.62 121 GLY A N 1
ATOM 914 C CA . GLY A 1 121 ? 3.559 1.370 10.239 1.00 95.62 121 GLY A CA 1
ATOM 915 C C . GLY A 1 121 ? 4.748 1.076 11.127 1.00 95.62 121 GLY A C 1
ATOM 916 O O . GLY A 1 121 ? 5.279 -0.027 11.138 1.00 95.62 121 GLY A O 1
ATOM 917 N N . ASN A 1 122 ? 5.162 2.099 11.867 1.00 94.31 122 ASN A N 1
ATOM 918 C CA . ASN A 1 122 ? 6.306 2.046 12.779 1.00 94.31 122 ASN A CA 1
ATOM 919 C C . ASN A 1 122 ? 5.874 2.159 14.253 1.00 94.31 122 ASN A C 1
ATOM 921 O O . ASN A 1 122 ? 6.655 2.597 15.096 1.00 94.31 122 ASN A O 1
ATOM 925 N N . GLY A 1 123 ? 4.619 1.821 14.557 1.00 94.81 123 GLY A N 1
ATOM 926 C CA . GLY A 1 123 ? 3.986 2.030 15.858 1.00 94.81 123 GLY A CA 1
ATOM 927 C C . GLY A 1 123 ? 2.564 2.576 15.727 1.00 94.81 123 GLY A C 1
ATOM 928 O O . GLY A 1 123 ? 2.194 3.118 14.687 1.00 94.81 123 GLY A O 1
ATOM 929 N N . SER A 1 124 ? 1.767 2.448 16.791 1.00 94.88 124 SER A N 1
ATOM 930 C CA . SER A 1 124 ? 0.409 3.012 16.836 1.00 94.88 124 SER A CA 1
ATOM 931 C C . SER A 1 124 ? 0.439 4.522 16.572 1.00 94.88 124 SER A C 1
ATOM 933 O O . SER A 1 124 ? 1.234 5.246 17.173 1.00 94.88 124 SER A O 1
ATOM 935 N N . GLY A 1 125 ? -0.398 4.984 15.645 1.00 94.19 125 GLY A N 1
ATOM 936 C CA . GLY A 1 125 ? -0.436 6.366 15.166 1.00 94.19 125 GLY A CA 1
ATOM 937 C C . GLY A 1 125 ? 0.677 6.739 14.183 1.00 94.19 125 GLY A C 1
ATOM 938 O O . GLY A 1 125 ? 0.792 7.904 13.820 1.00 94.19 125 GLY A O 1
ATOM 939 N N . LEU A 1 126 ? 1.500 5.787 13.736 1.00 95.62 126 LEU A N 1
ATOM 940 C CA . LEU A 1 126 ? 2.614 6.038 12.816 1.00 95.62 126 LEU A CA 1
ATOM 941 C C . LEU A 1 126 ? 2.469 5.191 11.540 1.00 95.62 126 LEU A C 1
ATOM 943 O O . LEU A 1 126 ? 3.334 4.346 11.269 1.00 95.62 126 LEU A O 1
ATOM 947 N N . PRO A 1 127 ? 1.383 5.365 10.758 1.00 96.56 127 PRO A N 1
ATOM 948 C CA . PRO A 1 127 ? 1.156 4.568 9.563 1.00 96.56 127 PRO A CA 1
ATOM 949 C C . PRO A 1 127 ? 2.243 4.823 8.512 1.00 96.56 127 PRO A C 1
ATOM 951 O O . PRO A 1 127 ? 2.640 5.957 8.230 1.00 96.56 127 PRO A O 1
ATOM 954 N N . ALA A 1 128 ? 2.723 3.741 7.913 1.00 96.50 128 ALA A N 1
ATOM 955 C CA . ALA A 1 128 ? 3.716 3.754 6.852 1.00 96.50 128 ALA A CA 1
ATOM 956 C C . ALA A 1 128 ? 3.523 2.507 5.988 1.00 96.50 128 ALA A C 1
ATOM 958 O O . ALA A 1 128 ? 3.952 1.413 6.344 1.00 96.50 128 ALA A O 1
ATOM 959 N N . PHE A 1 129 ? 2.856 2.676 4.851 1.00 97.69 129 PHE A N 1
ATOM 960 C CA . PHE A 1 129 ? 2.538 1.577 3.944 1.00 97.69 129 PHE A CA 1
ATOM 961 C C . PHE A 1 129 ? 2.354 2.072 2.513 1.00 97.69 129 PHE A C 1
ATOM 963 O O . PHE A 1 129 ? 2.191 3.267 2.253 1.00 97.69 129 PHE A O 1
ATOM 970 N N . VAL A 1 130 ? 2.334 1.118 1.587 1.00 98.44 130 VAL A N 1
ATOM 971 C CA . VAL A 1 130 ? 1.950 1.326 0.192 1.00 98.44 130 VAL A CA 1
ATOM 972 C C . VAL A 1 130 ? 0.931 0.256 -0.159 1.00 98.44 130 VAL A C 1
ATOM 974 O O . VAL A 1 130 ? 1.172 -0.930 0.067 1.00 98.44 130 VAL A O 1
ATOM 977 N N . MET A 1 131 ? -0.197 0.680 -0.707 1.00 98.62 131 MET A N 1
ATOM 978 C CA . MET A 1 131 ? -1.271 -0.181 -1.172 1.00 98.62 131 MET A CA 1
ATOM 979 C C . MET A 1 131 ? -1.532 0.068 -2.657 1.00 98.62 131 MET A C 1
ATOM 981 O O . MET A 1 131 ? -1.293 1.169 -3.155 1.00 98.62 131 MET A O 1
ATOM 985 N N . LEU A 1 132 ? -2.012 -0.956 -3.355 1.00 98.69 132 LEU A N 1
ATOM 986 C CA . LEU A 1 132 ? -2.325 -0.922 -4.781 1.00 98.69 132 LEU A CA 1
ATOM 987 C C . LEU A 1 132 ? -3.662 -1.631 -5.035 1.00 98.69 132 LEU A C 1
ATOM 989 O O . LEU A 1 132 ? -3.927 -2.677 -4.443 1.00 98.69 132 LEU A O 1
ATOM 993 N N . SER A 1 133 ? -4.505 -1.091 -5.911 1.00 98.19 133 SER A N 1
ATOM 994 C CA . SER A 1 133 ? -5.731 -1.773 -6.343 1.00 98.19 133 SER A CA 1
ATOM 995 C C . SER A 1 133 ? -5.408 -3.061 -7.108 1.00 98.19 133 SER A C 1
ATOM 997 O O . SER A 1 133 ? -4.335 -3.201 -7.697 1.00 98.19 133 SER A O 1
ATOM 999 N N . LEU A 1 134 ? -6.338 -4.021 -7.131 1.00 96.94 134 LEU A N 1
ATOM 1000 C CA . LEU A 1 134 ? -6.112 -5.315 -7.796 1.00 96.94 134 LEU A CA 1
ATOM 1001 C C . LEU A 1 134 ? -5.844 -5.195 -9.307 1.00 96.94 134 LEU A C 1
ATOM 1003 O O . LEU A 1 134 ? -5.135 -6.026 -9.870 1.00 96.94 134 LEU A O 1
ATOM 1007 N N . ASP A 1 135 ? -6.392 -4.166 -9.952 1.00 94.81 135 ASP A N 1
ATOM 1008 C CA . ASP A 1 135 ? -6.168 -3.850 -11.366 1.00 94.81 135 ASP A CA 1
ATOM 1009 C C . ASP A 1 135 ? -4.887 -3.027 -11.614 1.00 94.81 135 ASP A C 1
ATOM 1011 O O . ASP A 1 135 ? -4.539 -2.757 -12.761 1.00 94.81 135 ASP A O 1
ATOM 1015 N N . GLY A 1 136 ? -4.165 -2.640 -10.556 1.00 96.44 136 GLY A N 1
ATOM 1016 C CA . GLY A 1 136 ? -2.924 -1.871 -10.642 1.00 96.44 136 GLY A CA 1
ATOM 1017 C C . GLY A 1 136 ? -3.099 -0.377 -10.929 1.00 96.44 136 GLY A C 1
ATOM 1018 O O . GLY A 1 136 ? -2.102 0.304 -11.182 1.00 96.44 136 GLY A O 1
ATOM 1019 N N . ASN A 1 137 ? -4.329 0.143 -10.890 1.00 96.81 137 ASN A N 1
ATOM 1020 C CA . ASN A 1 137 ? -4.643 1.510 -11.307 1.00 96.81 137 ASN A CA 1
ATOM 1021 C C . ASN A 1 137 ? -4.687 2.543 -10.180 1.00 96.81 137 ASN A C 1
ATOM 1023 O O . ASN A 1 137 ? -4.679 3.729 -10.480 1.00 96.81 137 ASN A O 1
ATOM 1027 N N . THR A 1 138 ? -4.706 2.150 -8.909 1.00 98.12 138 THR A N 1
ATOM 1028 C CA . THR A 1 138 ? -4.771 3.094 -7.784 1.00 98.12 138 THR A CA 1
ATOM 1029 C C . THR A 1 138 ? -3.719 2.759 -6.746 1.00 98.12 138 THR A C 1
ATOM 1031 O O . THR A 1 138 ? -3.757 1.680 -6.163 1.00 98.12 138 THR A O 1
ATOM 1034 N N . ILE A 1 139 ? -2.806 3.693 -6.487 1.00 98.69 139 ILE A N 1
ATOM 1035 C CA . ILE A 1 139 ? -1.859 3.627 -5.374 1.00 98.69 139 ILE A CA 1
ATOM 1036 C C . ILE A 1 139 ? -2.405 4.476 -4.233 1.00 98.69 139 ILE A C 1
ATOM 1038 O O . ILE A 1 139 ? -2.727 5.644 -4.443 1.00 98.69 139 ILE A O 1
ATOM 1042 N N . VAL A 1 140 ? -2.433 3.914 -3.027 1.00 98.50 140 VAL A N 1
ATOM 1043 C CA . VAL A 1 140 ? -2.624 4.670 -1.784 1.00 98.50 140 VAL A CA 1
ATOM 1044 C C . VAL A 1 140 ? -1.391 4.480 -0.928 1.00 98.50 140 VAL A C 1
ATOM 1046 O O . VAL A 1 140 ? -0.991 3.355 -0.625 1.00 98.50 140 VAL A O 1
ATOM 1049 N N . ARG A 1 141 ? -0.768 5.582 -0.533 1.00 97.81 141 ARG A N 1
ATOM 1050 C CA . ARG A 1 141 ? 0.470 5.556 0.233 1.00 97.81 141 ARG A CA 1
ATOM 1051 C C . ARG A 1 141 ? 0.313 6.378 1.497 1.00 97.81 141 ARG A C 1
ATOM 1053 O O . ARG A 1 141 ? -0.119 7.520 1.417 1.00 97.81 141 ARG A O 1
ATOM 1060 N N . ALA A 1 142 ? 0.752 5.829 2.625 1.00 97.56 142 ALA A N 1
ATOM 1061 C CA . ALA A 1 142 ? 0.816 6.537 3.898 1.00 97.56 142 ALA A CA 1
ATOM 1062 C C . ALA A 1 142 ? 2.255 6.879 4.293 1.00 97.56 142 ALA A C 1
ATOM 1064 O O . ALA A 1 142 ? 3.152 6.033 4.193 1.00 97.56 142 ALA A O 1
ATOM 1065 N N . GLN A 1 143 ? 2.461 8.100 4.786 1.00 94.12 143 GLN A N 1
ATOM 1066 C CA . GLN A 1 143 ? 3.628 8.475 5.584 1.00 94.12 143 GLN A CA 1
ATOM 1067 C C . GLN A 1 143 ? 3.200 9.105 6.884 1.00 94.12 143 GLN A C 1
ATOM 1069 O O . GLN A 1 143 ? 2.315 9.955 6.897 1.00 94.12 143 GLN A O 1
ATOM 1074 N N . GLN A 1 144 ? 4.001 8.871 7.910 1.00 91.31 144 GLN A N 1
ATOM 1075 C CA . GLN A 1 144 ? 4.120 9.813 9.001 1.00 91.31 144 GLN A CA 1
ATOM 1076 C C . GLN A 1 144 ? 5.208 10.856 8.687 1.00 91.31 144 GLN A C 1
ATOM 1078 O O . GLN A 1 144 ? 6.374 10.515 8.481 1.00 91.31 144 GLN A O 1
ATOM 1083 N N . GLY A 1 145 ? 4.819 12.128 8.641 1.00 86.81 145 GLY A N 1
ATOM 1084 C CA . GLY A 1 145 ? 5.713 13.284 8.693 1.00 86.81 145 GLY A CA 1
ATOM 1085 C C . GLY A 1 145 ? 5.984 13.733 10.133 1.00 86.81 145 GLY A C 1
ATOM 1086 O O . GLY A 1 145 ? 5.590 13.081 11.097 1.00 86.81 145 GLY A O 1
ATOM 1087 N N . GLU A 1 146 ? 6.646 14.880 10.302 1.00 86.94 146 GLU A N 1
ATOM 1088 C CA . GLU A 1 146 ? 7.003 15.386 11.639 1.00 86.94 146 GLU A CA 1
ATOM 1089 C C . GLU A 1 146 ? 5.768 15.723 12.495 1.00 86.94 146 GLU A C 1
ATOM 1091 O O . GLU A 1 146 ? 5.769 15.489 13.700 1.00 86.94 146 GLU A O 1
ATOM 1096 N N . LYS A 1 147 ? 4.712 16.269 11.877 1.00 90.75 147 LYS A N 1
ATOM 1097 C CA . LYS A 1 147 ? 3.515 16.778 12.579 1.00 90.75 147 LYS A CA 1
ATOM 1098 C C . LYS A 1 147 ? 2.190 16.268 12.022 1.00 90.75 147 LYS A C 1
ATOM 1100 O O . LYS A 1 147 ? 1.131 16.672 12.499 1.00 90.75 147 LYS A O 1
ATOM 1105 N N . SER A 1 148 ? 2.237 15.428 10.998 1.00 93.06 148 SER A N 1
ATOM 1106 C CA . SER A 1 148 ? 1.042 14.934 10.331 1.00 93.06 148 SER A CA 1
ATOM 1107 C C . SER A 1 148 ? 1.259 13.554 9.737 1.00 93.06 148 SER A C 1
ATOM 1109 O O . SER A 1 148 ? 2.374 13.197 9.357 1.00 93.06 148 SER A O 1
ATOM 1111 N N . THR A 1 149 ? 0.174 12.799 9.614 1.00 95.31 149 THR A N 1
ATOM 1112 C CA . THR A 1 149 ? 0.086 11.706 8.648 1.00 95.31 149 THR A CA 1
ATOM 1113 C C . THR A 1 149 ? -0.350 12.277 7.303 1.00 95.31 149 THR A C 1
ATOM 1115 O O . THR A 1 149 ? -1.271 13.092 7.237 1.00 95.31 149 THR A O 1
ATOM 1118 N N . GLU A 1 150 ? 0.308 11.834 6.240 1.00 95.44 150 GLU A N 1
ATOM 1119 C CA . GLU A 1 150 ? -0.027 12.138 4.855 1.00 95.44 150 GLU A CA 1
ATOM 1120 C C . GLU A 1 150 ? -0.484 10.860 4.150 1.00 95.44 150 GLU A C 1
ATOM 1122 O O . GLU A 1 150 ? 0.230 9.850 4.154 1.00 95.44 150 GLU A O 1
ATOM 1127 N N . PHE A 1 151 ? -1.644 10.930 3.499 1.00 97.31 151 PHE A N 1
ATOM 1128 C CA . PHE A 1 151 ? -2.069 9.949 2.514 1.00 97.31 151 PHE A CA 1
ATOM 1129 C C . PHE A 1 151 ? -1.992 10.548 1.119 1.00 97.31 151 PHE A C 1
ATOM 1131 O O . PHE A 1 151 ? -2.601 11.579 0.856 1.00 97.31 151 PHE A O 1
ATOM 1138 N N . VAL A 1 152 ? -1.276 9.879 0.221 1.00 97.62 152 VAL A N 1
ATOM 1139 C CA . VAL A 1 152 ? -1.181 10.263 -1.189 1.00 97.62 152 VAL A CA 1
ATOM 1140 C C . VAL A 1 152 ? -1.890 9.223 -2.032 1.00 97.62 152 VAL A C 1
ATOM 1142 O O . VAL A 1 152 ? -1.619 8.024 -1.896 1.00 97.62 152 VAL A O 1
ATOM 1145 N N . LEU A 1 153 ? -2.764 9.694 -2.918 1.00 98.38 153 LEU A N 1
ATOM 1146 C CA . LEU A 1 153 ? -3.451 8.867 -3.890 1.00 98.38 153 LEU A CA 1
ATOM 1147 C C . LEU A 1 153 ? -2.985 9.187 -5.306 1.00 98.38 153 LEU A C 1
ATOM 1149 O O . LEU A 1 153 ? -3.079 10.323 -5.769 1.00 98.38 153 LEU A O 1
ATOM 1153 N N . VAL A 1 154 ? -2.535 8.161 -6.025 1.00 98.44 154 VAL A N 1
ATOM 1154 C CA . VAL A 1 154 ? -2.189 8.269 -7.446 1.00 98.44 154 VAL A CA 1
ATOM 1155 C C . VAL A 1 154 ? -3.048 7.309 -8.252 1.00 98.44 154 VAL A C 1
ATOM 1157 O O . VAL A 1 154 ? -3.158 6.134 -7.902 1.00 98.44 154 VAL A O 1
ATOM 1160 N N . ARG A 1 155 ? -3.630 7.807 -9.345 1.00 97.31 155 ARG A N 1
ATOM 1161 C CA . ARG A 1 155 ? -4.363 6.996 -10.321 1.00 97.31 155 ARG A CA 1
ATOM 1162 C C . ARG A 1 155 ? -3.529 6.746 -11.566 1.00 97.31 155 ARG A C 1
ATOM 1164 O O . ARG A 1 155 ? -2.684 7.559 -11.923 1.00 97.31 155 ARG A O 1
ATOM 1171 N N . GLU A 1 156 ? -3.802 5.616 -12.206 1.00 96.06 156 GLU A N 1
ATOM 1172 C CA . GLU A 1 156 ? -3.202 5.160 -13.457 1.00 96.06 156 GLU A CA 1
ATOM 1173 C C . GLU A 1 156 ? -1.684 5.397 -13.476 1.00 96.06 156 GLU A C 1
ATOM 1175 O O . GLU A 1 156 ? -1.167 6.123 -14.328 1.00 96.06 156 GLU A O 1
ATOM 1180 N N . PRO A 1 157 ? -0.919 4.804 -12.536 1.00 96.88 157 PRO A N 1
ATOM 1181 C CA . PRO A 1 157 ? 0.503 5.118 -12.378 1.00 96.88 157 PRO A CA 1
ATOM 1182 C C . PRO A 1 157 ? 1.335 4.835 -13.641 1.00 96.88 157 PRO A C 1
ATOM 1184 O O . PRO A 1 157 ? 2.443 5.345 -13.784 1.00 96.88 157 PRO A O 1
ATOM 1187 N N . HIS A 1 158 ? 0.805 4.044 -14.575 1.00 95.12 158 HIS A N 1
ATOM 1188 C CA . HIS A 1 158 ? 1.391 3.776 -15.885 1.00 95.12 158 HIS A CA 1
ATOM 1189 C C . HIS A 1 158 ? 1.314 4.957 -16.871 1.00 95.12 158 HIS A C 1
ATOM 1191 O O . HIS A 1 158 ? 2.144 5.036 -17.784 1.00 95.12 158 HIS A O 1
ATOM 1197 N N . HIS A 1 159 ? 0.364 5.877 -16.679 1.00 95.06 159 HIS A N 1
ATOM 1198 C CA . HIS A 1 159 ? 0.239 7.138 -17.415 1.00 95.06 159 HIS A CA 1
ATOM 1199 C C . HIS A 1 159 ? 1.032 8.279 -16.766 1.00 95.06 159 HIS A C 1
ATOM 1201 O O . HIS A 1 159 ? 1.380 9.257 -17.430 1.00 95.06 159 HIS A O 1
ATOM 1207 N N . VAL A 1 160 ? 1.384 8.148 -15.487 1.00 96.44 160 VAL A N 1
ATOM 1208 C CA . VAL A 1 160 ? 2.140 9.166 -14.756 1.00 96.44 160 VAL A CA 1
ATOM 1209 C C . VAL A 1 160 ? 3.622 9.122 -15.150 1.00 96.44 160 VAL A C 1
ATOM 1211 O O . VAL A 1 160 ? 4.363 8.189 -14.825 1.00 96.44 160 VAL A O 1
ATOM 1214 N N . GLN A 1 161 ? 4.087 10.173 -15.835 1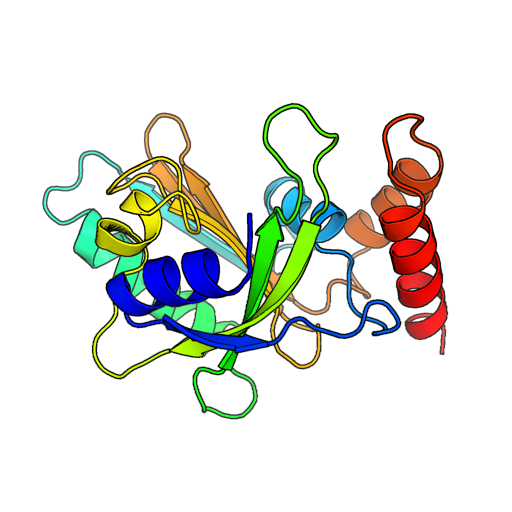.00 95.75 161 GLN A N 1
ATOM 1215 C CA . GLN A 1 161 ? 5.446 10.242 -16.387 1.00 95.75 161 GLN A CA 1
ATOM 1216 C C . GLN A 1 161 ? 6.539 10.102 -15.315 1.00 95.75 161 GLN A C 1
ATOM 1218 O O . GLN A 1 161 ? 7.580 9.498 -15.585 1.00 95.75 161 GLN A O 1
ATOM 1223 N N . PHE A 1 162 ? 6.284 10.601 -14.100 1.00 97.38 162 PHE A N 1
ATOM 1224 C CA . PHE A 1 162 ? 7.186 10.474 -12.955 1.00 97.38 162 PHE A CA 1
ATOM 1225 C C . PHE A 1 162 ? 7.575 9.013 -12.689 1.00 97.38 162 PHE A C 1
ATOM 1227 O O . PHE A 1 162 ? 8.764 8.693 -12.680 1.00 97.38 162 PHE A O 1
ATOM 1234 N N . PHE A 1 163 ? 6.602 8.102 -12.565 1.00 97.88 163 PHE A N 1
ATOM 1235 C CA . PHE A 1 163 ? 6.906 6.696 -12.296 1.00 97.88 163 PHE A CA 1
ATOM 1236 C C . PHE A 1 163 ? 7.630 6.030 -13.462 1.00 97.88 163 PHE A C 1
ATOM 1238 O O . PHE A 1 163 ? 8.557 5.258 -13.232 1.00 97.88 163 PHE A O 1
ATOM 1245 N N . ARG A 1 164 ? 7.275 6.353 -14.713 1.00 96.38 164 ARG A N 1
ATOM 1246 C CA . ARG A 1 164 ? 7.966 5.802 -15.891 1.00 96.38 164 ARG A CA 1
ATOM 1247 C C . ARG A 1 164 ? 9.439 6.213 -15.929 1.00 96.38 164 ARG A C 1
ATOM 1249 O O . ARG A 1 164 ? 10.307 5.381 -16.182 1.00 96.38 164 ARG A O 1
ATOM 1256 N N . GLN A 1 165 ? 9.733 7.486 -15.668 1.00 96.81 165 GLN A N 1
ATOM 1257 C CA . GLN A 1 165 ? 11.107 7.994 -15.635 1.00 96.81 165 GLN A CA 1
ATOM 1258 C C . GLN A 1 165 ? 11.890 7.410 -14.458 1.00 96.81 165 GLN A C 1
ATOM 1260 O O . GLN A 1 165 ? 13.017 6.940 -14.643 1.00 96.81 165 GLN A O 1
ATOM 1265 N N . LEU A 1 166 ? 11.279 7.384 -13.271 1.00 97.38 166 LEU A N 1
ATOM 1266 C CA . LEU A 1 166 ? 11.896 6.825 -12.076 1.00 97.38 166 LEU A CA 1
ATOM 1267 C C . LEU A 1 166 ? 12.180 5.330 -12.239 1.00 97.38 166 LEU A C 1
ATOM 1269 O O . LEU A 1 166 ? 13.252 4.882 -11.862 1.00 97.38 166 LEU A O 1
ATOM 1273 N N . ALA A 1 167 ? 11.295 4.569 -12.882 1.00 97.19 167 ALA A N 1
ATOM 1274 C CA . ALA A 1 167 ? 11.516 3.158 -13.187 1.00 97.19 167 ALA A CA 1
ATOM 1275 C C . ALA A 1 167 ? 12.786 2.933 -14.028 1.00 97.19 167 ALA A C 1
ATOM 1277 O O . ALA A 1 167 ? 13.620 2.078 -13.710 1.00 97.19 167 ALA A O 1
ATOM 1278 N N . VAL A 1 168 ? 12.980 3.740 -15.078 1.00 96.38 168 VAL A N 1
ATOM 1279 C CA . VAL A 1 168 ? 14.180 3.674 -15.929 1.00 96.38 168 VAL A CA 1
ATOM 1280 C C . VAL A 1 168 ? 15.443 4.027 -15.139 1.00 96.38 168 VAL A C 1
ATOM 1282 O O . VAL A 1 168 ? 16.478 3.385 -15.321 1.00 96.38 168 VAL A O 1
ATOM 1285 N N . GLN A 1 169 ? 15.376 5.024 -14.253 1.00 97.00 169 GLN A N 1
ATOM 1286 C CA . GLN A 1 169 ? 16.501 5.402 -13.392 1.00 97.00 169 GLN A CA 1
ATOM 1287 C C . GLN A 1 169 ? 16.817 4.319 -12.357 1.00 97.00 169 GLN A C 1
ATOM 1289 O O . GLN A 1 169 ? 17.963 3.890 -12.246 1.00 97.00 169 GLN A O 1
ATOM 1294 N N . MET A 1 170 ? 15.796 3.836 -11.656 1.00 95.62 170 MET A N 1
ATOM 1295 C CA . MET A 1 170 ? 15.887 2.836 -10.599 1.00 95.62 170 MET A CA 1
ATOM 1296 C C . MET A 1 170 ? 16.443 1.508 -11.113 1.00 95.62 170 MET A C 1
ATOM 1298 O O . MET A 1 170 ? 17.233 0.868 -10.425 1.00 95.62 170 MET A O 1
ATOM 1302 N N . SER A 1 171 ? 16.145 1.137 -12.361 1.00 94.31 171 SER A N 1
ATOM 1303 C CA . SER A 1 171 ? 16.741 -0.037 -13.022 1.00 94.31 171 SER A CA 1
ATOM 1304 C C . SER A 1 171 ? 18.267 0.042 -13.167 1.00 94.31 171 SER A C 1
ATOM 1306 O O . SER A 1 171 ? 18.928 -0.984 -13.319 1.00 94.31 171 SER A O 1
ATOM 1308 N N . ARG A 1 172 ? 18.837 1.253 -13.118 1.00 94.88 172 ARG A N 1
ATOM 1309 C CA . ARG A 1 172 ? 20.281 1.515 -13.214 1.00 94.88 172 ARG A CA 1
ATOM 1310 C C . ARG A 1 172 ? 20.943 1.707 -11.851 1.00 94.88 172 ARG A C 1
ATOM 1312 O O . ARG A 1 172 ? 22.165 1.825 -11.800 1.00 94.88 172 ARG A O 1
ATOM 1319 N N . TRP A 1 173 ? 20.174 1.782 -10.765 1.00 93.75 173 TRP A N 1
ATOM 1320 C CA . TRP A 1 173 ? 20.746 1.944 -9.432 1.00 93.75 173 TRP A CA 1
ATOM 1321 C C . TRP A 1 173 ? 21.460 0.658 -8.989 1.00 93.75 173 TRP A C 1
ATOM 1323 O O . TRP A 1 173 ? 20.921 -0.433 -9.204 1.00 93.75 173 TRP A O 1
ATOM 1333 N N . PRO A 1 174 ? 22.642 0.769 -8.353 1.00 90.69 174 PRO A N 1
ATOM 1334 C CA . PRO A 1 174 ? 23.385 -0.390 -7.856 1.00 90.69 174 PRO A CA 1
ATOM 1335 C C . PRO A 1 174 ? 22.587 -1.238 -6.860 1.00 90.69 174 PRO A C 1
ATOM 1337 O O . PRO A 1 174 ? 22.647 -2.462 -6.919 1.00 90.69 174 PRO A O 1
ATOM 1340 N N . ASP A 1 175 ? 21.797 -0.585 -6.004 1.00 88.31 175 ASP A N 1
ATOM 1341 C CA . ASP A 1 175 ? 21.103 -1.227 -4.880 1.00 88.31 175 ASP A CA 1
ATOM 1342 C C . ASP A 1 175 ? 19.724 -1.795 -5.251 1.00 88.31 175 ASP A C 1
ATOM 1344 O O . ASP A 1 175 ? 19.048 -2.414 -4.427 1.00 88.31 175 ASP A O 1
ATOM 1348 N N . THR A 1 176 ? 19.277 -1.603 -6.496 1.00 91.38 176 THR A N 1
ATOM 1349 C CA . THR A 1 176 ? 18.011 -2.180 -6.954 1.00 91.38 176 THR A CA 1
ATOM 1350 C C . THR A 1 176 ? 18.194 -3.673 -7.198 1.00 91.38 176 THR A C 1
ATOM 1352 O O . THR A 1 176 ? 18.996 -4.085 -8.038 1.00 91.38 176 THR A O 1
ATOM 1355 N N . THR A 1 177 ? 17.410 -4.493 -6.500 1.00 91.69 177 THR A N 1
ATOM 1356 C CA . THR A 1 177 ? 17.470 -5.954 -6.628 1.00 91.69 177 THR A CA 1
ATOM 1357 C C . THR A 1 177 ? 17.058 -6.422 -8.026 1.00 91.69 177 THR A C 1
ATOM 1359 O O . THR A 1 177 ? 16.188 -5.821 -8.660 1.00 91.69 177 THR A O 1
ATOM 1362 N N . GLU A 1 178 ? 17.617 -7.541 -8.494 1.00 92.19 178 GLU A N 1
ATOM 1363 C CA . GLU A 1 178 ? 17.268 -8.121 -9.804 1.00 92.19 178 GLU A CA 1
ATOM 1364 C C . GLU A 1 178 ? 15.775 -8.458 -9.921 1.00 92.19 178 GLU A C 1
ATOM 1366 O O . GLU A 1 178 ? 15.164 -8.237 -10.966 1.00 92.19 178 GLU A O 1
ATOM 1371 N N . LEU A 1 179 ? 15.150 -8.893 -8.820 1.00 91.12 179 LEU A N 1
ATOM 1372 C CA . LEU A 1 179 ? 13.700 -9.094 -8.753 1.00 91.12 179 LEU A CA 1
ATOM 1373 C C . LEU A 1 179 ? 12.938 -7.807 -9.101 1.00 91.12 179 LEU A C 1
ATOM 1375 O O . LEU A 1 179 ? 11.977 -7.836 -9.871 1.00 91.12 179 LEU A O 1
ATOM 1379 N N . THR A 1 180 ? 13.383 -6.679 -8.545 1.00 93.94 180 THR A N 1
ATOM 1380 C CA . THR A 1 180 ? 12.756 -5.375 -8.766 1.00 93.94 180 THR A CA 1
ATOM 1381 C C . THR A 1 180 ? 13.015 -4.868 -10.181 1.00 93.94 180 THR A C 1
ATOM 1383 O O . THR A 1 180 ? 12.081 -4.386 -10.817 1.00 93.94 180 THR A O 1
ATOM 1386 N N . LYS A 1 181 ? 14.236 -5.024 -10.713 1.00 95.50 181 LYS A N 1
ATOM 1387 C CA . LYS A 1 181 ? 14.558 -4.667 -12.108 1.00 95.50 181 LYS A CA 1
ATOM 1388 C C . LYS A 1 181 ? 13.692 -5.439 -13.100 1.00 95.50 181 LYS A C 1
ATOM 1390 O O . LYS A 1 181 ? 13.081 -4.835 -13.976 1.00 95.50 181 LYS A O 1
ATOM 1395 N N . ALA A 1 182 ? 13.557 -6.751 -12.911 1.00 95.25 182 ALA A N 1
ATOM 1396 C CA . ALA A 1 182 ? 12.717 -7.584 -13.765 1.00 95.25 182 ALA A CA 1
ATOM 1397 C C . ALA A 1 182 ? 11.229 -7.189 -13.674 1.00 95.25 182 ALA A C 1
ATOM 1399 O O . ALA A 1 182 ? 10.508 -7.230 -14.670 1.00 95.25 182 ALA A O 1
ATOM 1400 N N . ALA A 1 183 ? 10.751 -6.798 -12.487 1.00 95.62 183 ALA A N 1
ATOM 1401 C CA . ALA A 1 183 ? 9.386 -6.302 -12.312 1.00 95.62 183 ALA A CA 1
ATOM 1402 C C . ALA A 1 183 ? 9.173 -4.935 -12.988 1.00 95.62 183 ALA A C 1
ATOM 1404 O O . ALA A 1 183 ? 8.141 -4.734 -13.625 1.00 95.62 183 ALA A O 1
ATOM 1405 N N . ILE A 1 184 ? 10.157 -4.027 -12.910 1.00 96.75 184 ILE A N 1
ATOM 1406 C CA . ILE A 1 184 ? 10.144 -2.754 -13.644 1.00 96.75 184 ILE A CA 1
ATOM 1407 C C . ILE A 1 184 ? 10.026 -3.007 -15.148 1.00 96.75 184 ILE A C 1
ATOM 1409 O O . ILE A 1 184 ? 9.170 -2.407 -15.795 1.00 96.75 184 ILE A O 1
ATOM 1413 N N . GLU A 1 185 ? 10.862 -3.888 -15.698 1.00 96.38 185 GLU A N 1
ATOM 1414 C CA . GLU A 1 185 ? 10.855 -4.207 -17.127 1.00 96.38 185 GLU A CA 1
ATOM 1415 C C . GLU A 1 185 ? 9.471 -4.690 -17.577 1.00 96.38 185 GLU A C 1
ATOM 1417 O O . GLU A 1 185 ? 8.877 -4.100 -18.478 1.00 96.38 185 GLU A O 1
ATOM 1422 N N . ARG A 1 186 ? 8.902 -5.686 -16.881 1.00 95.56 186 ARG A N 1
ATOM 1423 C CA . ARG A 1 186 ? 7.557 -6.204 -17.184 1.00 95.56 186 ARG A CA 1
ATOM 1424 C C . ARG A 1 186 ? 6.487 -5.119 -17.135 1.00 95.56 186 ARG A C 1
ATOM 1426 O O . ARG A 1 186 ? 5.632 -5.076 -18.017 1.00 95.56 186 ARG A O 1
ATOM 1433 N N . TRP A 1 187 ? 6.520 -4.268 -16.113 1.00 96.81 187 TRP A N 1
ATOM 1434 C CA . TRP A 1 187 ? 5.548 -3.190 -15.949 1.00 96.81 187 TRP A CA 1
ATOM 1435 C C . TRP A 1 187 ? 5.655 -2.137 -17.062 1.00 96.81 187 TRP A C 1
ATOM 1437 O O . TRP A 1 187 ? 4.643 -1.714 -17.620 1.00 96.81 187 TRP A O 1
ATOM 1447 N N . LEU A 1 188 ? 6.872 -1.754 -17.458 1.00 95.25 188 LEU A N 1
ATOM 1448 C CA . LEU A 1 188 ? 7.081 -0.812 -18.561 1.00 95.25 188 LEU A CA 1
ATOM 1449 C C . LEU A 1 188 ? 6.649 -1.390 -19.916 1.00 95.25 188 LEU A C 1
ATOM 1451 O O . LEU A 1 188 ? 6.103 -0.651 -20.733 1.00 95.25 188 LEU A O 1
ATOM 1455 N N . THR A 1 189 ? 6.856 -2.688 -20.159 1.00 92.56 189 THR A N 1
ATOM 1456 C CA . THR A 1 189 ? 6.412 -3.348 -21.399 1.00 92.56 189 THR A CA 1
ATOM 1457 C C . THR A 1 189 ? 4.894 -3.480 -21.464 1.00 92.56 189 THR A C 1
ATOM 1459 O O . THR A 1 189 ? 4.305 -3.190 -22.497 1.00 92.56 189 THR A O 1
ATOM 1462 N N . ALA A 1 190 ? 4.247 -3.860 -20.359 1.00 87.38 190 ALA A N 1
ATOM 1463 C CA . ALA A 1 190 ? 2.795 -4.044 -20.296 1.00 87.38 190 ALA A CA 1
ATOM 1464 C C . ALA A 1 190 ? 1.987 -2.761 -20.538 1.00 87.38 190 ALA A C 1
ATOM 1466 O O . ALA A 1 190 ? 0.796 -2.826 -20.802 1.00 87.38 190 ALA A O 1
ATOM 1467 N N . THR A 1 191 ? 2.632 -1.604 -20.400 1.00 73.00 191 THR A N 1
ATOM 1468 C CA . THR A 1 191 ? 2.020 -0.273 -20.504 1.00 73.00 191 THR A CA 1
ATOM 1469 C C . THR A 1 191 ? 2.409 0.441 -21.800 1.00 73.00 191 THR A C 1
ATOM 1471 O O . THR A 1 191 ? 2.218 1.652 -21.923 1.00 73.00 191 THR A O 1
ATOM 1474 N N . ALA A 1 192 ? 3.054 -0.281 -22.720 1.00 62.69 192 ALA A N 1
ATOM 1475 C CA . ALA A 1 192 ? 3.375 0.166 -24.072 1.00 62.69 192 ALA A CA 1
ATOM 1476 C C . ALA A 1 192 ? 2.452 -0.463 -25.137 1.00 62.69 192 ALA A C 1
ATOM 1478 O O . ALA A 1 192 ? 2.531 -0.060 -26.298 1.00 62.69 192 ALA A O 1
ATOM 1479 N N . GLU A 1 193 ? 1.623 -1.437 -24.741 1.00 46.75 193 GLU A N 1
ATOM 1480 C CA . GLU A 1 193 ? 0.538 -2.050 -25.527 1.00 46.75 193 GLU A CA 1
ATOM 1481 C C . GLU A 1 193 ? -0.771 -1.276 -25.324 1.00 46.75 193 GLU A C 1
ATOM 1483 O O . GLU A 1 193 ? -1.509 -1.119 -26.323 1.00 46.75 193 GLU A O 1
#

Foldseek 3Di:
DDPVLVQVLCVQFQKHWPFFDDLLDLAQFFVLLLCLVVAPPVQFPDKDKAFLPDPCRQVCVVVVLVVCCVVLCLEVPPFQKWWWWFFPDDPPDQTDTTTIIIGGHPGGGLQASVQCSVGQHVHRNAGFIWIAHPVNFWIWGWGDDPTIIMIIIGGRVLPRVVSLVVLVVLLPDPSRDPSNNSSSVSNNVVSVD

Secondary structure (DSSP, 8-state):
--HHHHHHHHHHTTEEEEEEPPTT--SPPHHHHTTGGGS-GGG-SEEEEEETT-TTHHHHHHHHHHHHHHHHTSSTTSS-EEEEEEE-PPTTSPP-EEEEEEEE-SS--IIIIIHHTTSSBSSTT-B-EEEE-TTS-EEEEEEE-SSEEEEEEEE-TTT-HHHH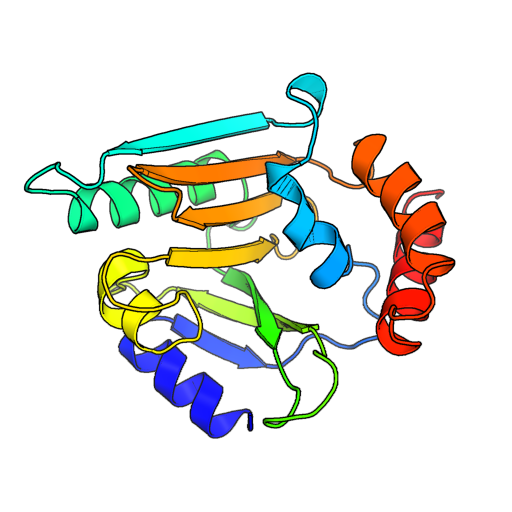HHHHHHTT-TTS-HHHHHHHHHHHHHT--

Mean predicted aligned error: 3.47 Å

Radius of gyration: 15.82 Å; Cα contacts (8 Å, |Δi|>4): 378; chains: 1; bounding box: 40×34×46 Å

pLDDT: mean 93.83, std 6.25, range [46.75, 98.69]

Sequence (193 aa):
MDESRLADSLAEAGLKYLGMIDSTARLIPPALAGFANSCPAEGVADVEYLMSDDPQFLEKVNSGWYRLSREGGLFPSGDPEFLLAVNCAEPDEPRVWRWARISLSDQWDIAGTGAATGVLGNGSGLPAFVMLSLDGNTIVRAQQGEKSTEFVLVREPHHVQFFRQLAVQMSRWPDTTELTKAAIERWLTATAE